Protein AF-A0A0E0PSH1-F1 (afdb_monomer_lite)

Secondary structure (DSSP, 8-state):
-GGGTTHHHHHHHHHHHHHHH-HHHHHHHHHHHT--HHHHHHHHHHHHHHHHHHHHHHHHHHTTSPPPP--TTTTTS-TTS----S-----HHHHHHHHHHHHHHHHHHHHHHHHTT-TT-HHHHHHHHHHHHHHH-HHHHTTTHHHHHHHHHHHHHHHHHHHHHH--HHHHHHT-HHHHHHHHHHHHHHHHHHHHHHHHTT--HHHHHHHHHHHHHHHHHHHHHHHHHT-GGGHHHHHHHHHHHHHHHHHHHHHHIIIIIHHHTT-

Radius of gyration: 19.49 Å; chains: 1; bounding box: 48×47×52 Å

pLDDT: mean 84.88, std 14.99, range [28.14, 96.81]

Organism: Oryza rufipogon (NCBI:txid4529)

Foldseek 3Di:
DVVQPPCVLQQLLLLQLLLLFRNLLSVLSCQLSVHDPVSSLLLLLLLVVLLVVLLVVLCVVLVPPAADPPDPPCPPPPVVPDDDPPDPDLPVVLLVVLVVVLVVLLVVLVVVCVVVVRRSSSSVSSLVSVVVCCVVPVPVVVVSVVSNVVVVVVVVVVVSVVSNVPRDNCCSCPVVVVSSVSSNVVLVVLLVCLVVVCVVVVHDSLLSSLLSSLSNHNLVRSLVSCVVRNVVVCNVVSNVSNSVSNSCSNVCSNCCSVPPSCVVSVD

Structure (mmCIF, N/CA/C/O backbone):
data_AF-A0A0E0PSH1-F1
#
_entry.id   AF-A0A0E0PSH1-F1
#
loop_
_atom_site.group_PDB
_atom_site.id
_atom_site.type_symbol
_atom_site.label_atom_id
_atom_site.label_alt_id
_atom_site.label_comp_id
_atom_site.label_asym_id
_atom_site.label_entity_id
_atom_site.label_seq_id
_atom_site.pdbx_PDB_ins_code
_atom_site.Cartn_x
_atom_site.Cartn_y
_atom_site.Cartn_z
_atom_site.occupancy
_atom_site.B_iso_or_equiv
_atom_site.auth_seq_id
_atom_site.auth_comp_id
_atom_site.auth_asym_id
_atom_site.auth_atom_id
_atom_site.pdbx_PDB_model_num
ATOM 1 N N . MET A 1 1 ? -9.740 -10.095 17.798 1.00 78.50 1 MET A N 1
ATOM 2 C CA . MET A 1 1 ? -9.986 -8.638 17.768 1.00 78.50 1 MET A CA 1
ATOM 3 C C . MET A 1 1 ? -11.179 -8.163 18.605 1.00 78.50 1 MET A C 1
ATOM 5 O O . MET A 1 1 ? -11.266 -6.963 18.810 1.00 78.50 1 MET A O 1
ATOM 9 N N . LYS A 1 2 ? -12.056 -9.029 19.162 1.00 75.00 2 LYS A N 1
ATOM 10 C CA . LYS A 1 2 ? -13.185 -8.586 20.023 1.00 75.00 2 LYS A CA 1
ATOM 11 C C . LYS A 1 2 ? -12.763 -7.697 21.209 1.00 75.00 2 LYS A C 1
ATOM 13 O O . LYS A 1 2 ? -13.515 -6.815 21.599 1.00 75.00 2 LYS A O 1
ATOM 18 N N . SER A 1 3 ? -11.549 -7.889 21.730 1.00 76.12 3 SER A N 1
ATOM 19 C CA . SER A 1 3 ? -10.966 -7.075 22.806 1.00 76.12 3 SER A CA 1
ATOM 20 C C . SER A 1 3 ? -10.764 -5.596 22.451 1.00 76.12 3 SER A C 1
ATOM 22 O O . SER A 1 3 ? -10.591 -4.788 23.352 1.00 76.12 3 SER A O 1
ATOM 24 N N . LEU A 1 4 ? -10.793 -5.232 21.164 1.00 75.44 4 LEU A N 1
ATOM 25 C CA . LEU A 1 4 ? -10.645 -3.851 20.684 1.00 75.44 4 LEU A CA 1
ATOM 26 C C . LEU A 1 4 ? -11.985 -3.098 20.621 1.00 75.44 4 LEU A C 1
ATOM 28 O O . LEU A 1 4 ? -12.025 -1.948 20.191 1.00 75.44 4 LEU A O 1
ATOM 32 N N . GLY A 1 5 ? -13.098 -3.743 20.993 1.00 83.94 5 GLY A N 1
ATOM 33 C CA . GLY A 1 5 ? -14.426 -3.133 20.981 1.00 83.94 5 GLY A CA 1
ATOM 34 C C . GLY A 1 5 ? -14.790 -2.544 19.615 1.00 83.94 5 GLY A C 1
ATOM 35 O O . GLY A 1 5 ? -14.695 -3.221 18.588 1.00 83.94 5 GLY A O 1
ATOM 36 N N . GLN A 1 6 ? -15.178 -1.267 19.607 1.00 85.12 6 GLN A N 1
ATOM 37 C CA . GLN A 1 6 ? -15.609 -0.532 18.412 1.00 85.12 6 GLN A CA 1
ATOM 38 C C . GLN A 1 6 ? -14.500 -0.305 17.374 1.00 85.12 6 GLN A C 1
ATOM 40 O O . GLN A 1 6 ? -14.804 -0.078 16.206 1.00 85.12 6 GLN A O 1
ATOM 45 N N . ASP A 1 7 ? -13.227 -0.412 17.756 1.00 86.81 7 ASP A N 1
ATOM 46 C CA . ASP A 1 7 ? -12.115 -0.251 16.814 1.00 86.81 7 ASP A CA 1
ATOM 47 C C . ASP A 1 7 ? -11.769 -1.548 16.073 1.00 86.81 7 ASP A C 1
ATOM 49 O O . ASP A 1 7 ? -11.022 -1.524 15.098 1.00 86.81 7 ASP A O 1
ATOM 53 N N . SER A 1 8 ? -12.352 -2.683 16.474 1.00 89.25 8 SER A N 1
ATOM 54 C CA . SER A 1 8 ? -12.054 -3.998 15.894 1.00 89.25 8 SER A CA 1
ATOM 55 C C . SER A 1 8 ? -12.371 -4.114 14.399 1.00 89.25 8 SER A C 1
ATOM 57 O O . SER A 1 8 ? -11.576 -4.668 13.643 1.00 89.25 8 SER A O 1
ATOM 59 N N . TRP A 1 9 ? -13.512 -3.594 13.950 1.00 92.75 9 TRP A N 1
ATOM 60 C CA . TRP A 1 9 ? -13.897 -3.642 12.537 1.00 92.75 9 TRP A CA 1
ATOM 61 C C . TRP A 1 9 ? -13.200 -2.551 11.719 1.00 92.75 9 TRP A C 1
ATOM 63 O O . TRP A 1 9 ? -12.890 -2.755 10.546 1.00 92.75 9 TRP A O 1
ATOM 73 N N . LYS A 1 10 ? -12.900 -1.411 12.350 1.00 93.88 10 LYS A N 1
ATOM 74 C CA . LYS A 1 10 ? -12.205 -0.286 11.722 1.00 93.88 10 LYS A CA 1
ATOM 75 C C . LYS A 1 10 ? -10.743 -0.617 11.436 1.00 93.88 10 LYS A C 1
ATOM 77 O O . LYS A 1 10 ? -10.266 -0.371 10.334 1.00 93.88 10 LYS A O 1
ATOM 82 N N . ILE A 1 11 ? -10.049 -1.232 12.398 1.00 92.06 11 ILE A N 1
ATOM 83 C CA . ILE A 1 11 ? -8.657 -1.662 12.227 1.00 92.06 11 ILE A CA 1
ATOM 84 C C . ILE A 1 11 ? -8.547 -2.774 11.181 1.00 92.06 11 ILE A C 1
ATOM 86 O O . ILE A 1 11 ? -7.606 -2.792 10.397 1.00 92.06 11 ILE A O 1
ATOM 90 N N . ALA A 1 12 ? -9.542 -3.664 11.117 1.00 93.69 12 ALA A N 1
ATOM 91 C CA . ALA A 1 12 ? -9.617 -4.693 10.088 1.00 93.69 12 ALA A CA 1
ATOM 92 C C . ALA A 1 12 ? -9.794 -4.080 8.688 1.00 93.69 12 ALA A C 1
ATOM 94 O O . ALA A 1 12 ? -9.113 -4.491 7.752 1.00 93.69 12 ALA A O 1
ATOM 95 N N . ALA A 1 13 ? -10.647 -3.059 8.552 1.00 95.69 13 ALA A N 1
ATOM 96 C CA . ALA A 1 13 ? -10.788 -2.294 7.313 1.00 95.69 13 ALA A CA 1
ATOM 97 C C . ALA A 1 13 ? -9.4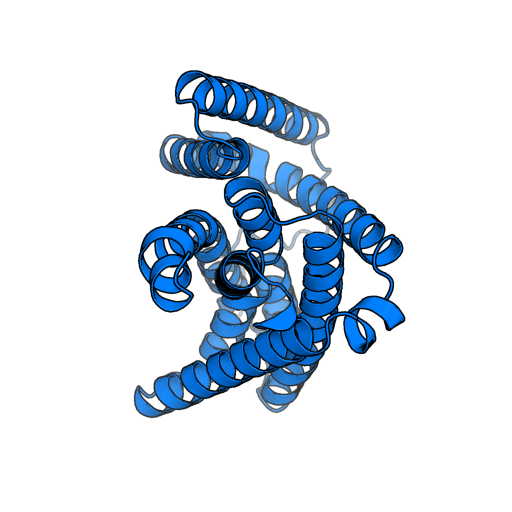92 -1.555 6.934 1.00 95.69 13 ALA A C 1
ATOM 99 O O . ALA A 1 13 ? -9.108 -1.534 5.766 1.00 95.69 13 ALA A O 1
ATOM 100 N N . ALA A 1 14 ? -8.790 -0.984 7.915 1.00 94.94 14 ALA A N 1
ATOM 101 C CA . ALA A 1 14 ? -7.522 -0.298 7.691 1.00 94.94 14 ALA A CA 1
ATOM 102 C C . ALA A 1 14 ? -6.416 -1.260 7.228 1.00 94.94 14 ALA A C 1
ATOM 104 O O . ALA A 1 14 ? -5.738 -0.983 6.241 1.00 94.94 14 ALA A O 1
ATOM 105 N N . LEU A 1 15 ? -6.270 -2.420 7.880 1.00 93.81 15 LEU A N 1
ATOM 106 C CA . LEU A 1 15 ? -5.334 -3.478 7.472 1.00 93.81 15 LEU A CA 1
ATOM 107 C C . LEU A 1 15 ? -5.684 -4.061 6.099 1.00 93.81 15 LEU A C 1
ATOM 109 O O . LEU A 1 15 ? -4.797 -4.360 5.302 1.00 93.81 15 LEU A O 1
ATOM 113 N N . MET A 1 16 ? -6.975 -4.184 5.783 1.00 94.88 16 MET A N 1
ATOM 114 C CA . MET A 1 16 ? -7.435 -4.517 4.435 1.00 94.88 16 MET A CA 1
ATOM 115 C C . MET A 1 16 ? -6.929 -3.505 3.407 1.00 94.88 16 MET A C 1
ATOM 117 O O . MET A 1 16 ? -6.354 -3.912 2.403 1.00 94.88 16 MET A O 1
ATOM 121 N N . GLY A 1 17 ? -7.086 -2.206 3.660 1.00 94.56 17 GLY A N 1
ATOM 122 C CA . GLY A 1 17 ? -6.543 -1.183 2.769 1.00 94.56 17 GLY A CA 1
ATOM 123 C C . GLY A 1 17 ? -5.019 -1.210 2.671 1.00 94.56 17 GLY A C 1
ATOM 124 O O . GLY A 1 17 ? -4.492 -1.008 1.577 1.00 94.56 17 GLY A O 1
ATOM 125 N N . SER A 1 18 ? -4.316 -1.520 3.767 1.00 92.62 18 SER A N 1
ATOM 126 C CA . SER A 1 18 ? -2.857 -1.677 3.734 1.00 92.62 18 SER A CA 1
ATOM 127 C C . SER A 1 18 ? -2.430 -2.768 2.761 1.00 92.62 18 SER A C 1
ATOM 129 O O . SER A 1 18 ? -1.567 -2.551 1.921 1.00 92.62 18 SER A O 1
ATOM 131 N N . TYR A 1 19 ? -3.097 -3.923 2.782 1.00 93.69 19 TYR A N 1
ATOM 132 C CA . TYR A 1 19 ? -2.768 -5.032 1.878 1.00 93.69 19 TYR A CA 1
ATOM 133 C C . TYR A 1 19 ? -3.494 -4.965 0.530 1.00 93.69 19 TYR A C 1
ATOM 135 O O . TYR A 1 19 ? -3.578 -5.983 -0.153 1.00 93.69 19 TYR A O 1
ATOM 143 N N . ILE A 1 20 ? -4.028 -3.799 0.152 1.00 93.62 20 ILE A N 1
ATOM 144 C CA . ILE A 1 20 ? -4.476 -3.491 -1.218 1.00 93.62 20 ILE A CA 1
ATOM 145 C C . ILE A 1 20 ? -3.627 -2.363 -1.831 1.00 93.62 20 ILE A C 1
ATOM 147 O O . ILE A 1 20 ? -3.377 -2.350 -3.033 1.00 93.62 20 ILE A O 1
ATOM 151 N N . GLY A 1 21 ? -3.201 -1.387 -1.023 1.00 85.56 21 GLY A N 1
ATOM 152 C CA . GLY A 1 21 ? -2.531 -0.178 -1.507 1.00 85.56 21 GLY A CA 1
ATOM 153 C C . GLY A 1 21 ? -1.456 0.372 -0.571 1.00 85.56 21 GLY A C 1
ATOM 154 O O . GLY A 1 21 ? -1.152 1.559 -0.621 1.00 85.56 21 GLY A O 1
ATOM 155 N N . GLY A 1 22 ? -0.895 -0.442 0.314 1.00 86.19 22 GLY A N 1
ATOM 156 C CA . GLY A 1 22 ? 0.163 -0.062 1.249 1.00 86.19 22 GLY A CA 1
ATOM 157 C C . GLY A 1 22 ? -0.279 0.810 2.432 1.00 86.19 22 GLY A C 1
ATOM 158 O O . GLY A 1 22 ? -1.401 1.320 2.510 1.00 86.19 22 GLY A O 1
ATOM 159 N N . ALA A 1 23 ? 0.667 1.036 3.345 1.00 81.88 23 ALA A N 1
ATOM 160 C CA . ALA A 1 23 ? 0.449 1.660 4.654 1.00 81.88 23 ALA A CA 1
ATOM 161 C C . ALA A 1 23 ? -0.173 3.072 4.628 1.00 81.88 23 ALA A C 1
ATOM 163 O O . ALA A 1 23 ? -0.818 3.486 5.590 1.00 81.88 23 ALA A O 1
ATOM 164 N N . VAL A 1 24 ? -0.043 3.823 3.530 1.00 83.25 24 VAL A N 1
ATOM 165 C CA . VAL A 1 24 ? -0.716 5.130 3.390 1.00 83.25 24 VAL A CA 1
ATOM 166 C C . VAL A 1 24 ? -2.241 4.993 3.407 1.00 83.25 24 VAL A C 1
ATOM 168 O O . VAL A 1 24 ? -2.931 5.828 3.992 1.00 83.25 24 VAL A O 1
ATOM 171 N N . ASN A 1 25 ? -2.774 3.906 2.842 1.00 91.81 25 ASN A N 1
ATOM 172 C CA . ASN A 1 25 ? -4.208 3.626 2.846 1.00 91.81 25 ASN A CA 1
ATOM 173 C C . ASN A 1 25 ? -4.699 3.207 4.228 1.00 91.81 25 ASN A C 1
ATOM 175 O O . ASN A 1 25 ? -5.794 3.595 4.626 1.00 91.81 25 ASN A O 1
ATOM 179 N N . TYR A 1 26 ? -3.881 2.476 4.987 1.00 91.19 26 TYR A N 1
ATOM 180 C CA . TYR A 1 26 ? -4.190 2.141 6.374 1.00 91.19 26 TYR A CA 1
ATOM 181 C C . TYR A 1 26 ? -4.463 3.399 7.209 1.00 91.19 26 TYR A C 1
ATOM 183 O O . TYR A 1 26 ? -5.455 3.459 7.939 1.00 91.19 26 TYR A O 1
ATOM 191 N N . VAL A 1 27 ? -3.612 4.423 7.076 1.00 88.50 27 VAL A N 1
ATOM 192 C CA . VAL A 1 27 ? -3.756 5.687 7.814 1.00 88.50 27 VAL A CA 1
ATOM 193 C C . VAL A 1 27 ? -5.015 6.423 7.369 1.00 88.50 27 VAL A C 1
ATOM 195 O O . VAL A 1 27 ? -5.814 6.815 8.215 1.00 88.50 27 VAL A O 1
ATOM 198 N N . ALA A 1 28 ? -5.236 6.529 6.056 1.00 90.88 28 ALA A N 1
ATOM 199 C CA . ALA A 1 28 ? -6.414 7.187 5.496 1.00 90.88 28 ALA A CA 1
ATOM 200 C C . ALA A 1 28 ? -7.730 6.555 5.964 1.00 90.88 28 ALA A C 1
ATOM 202 O O . ALA A 1 28 ? -8.649 7.260 6.376 1.00 90.88 28 ALA A O 1
ATOM 203 N N . ILE A 1 29 ? -7.813 5.224 5.954 1.00 94.75 29 ILE A N 1
ATOM 204 C CA . ILE A 1 29 ? -8.999 4.497 6.417 1.00 94.75 29 ILE A CA 1
ATOM 205 C C . ILE A 1 29 ? -9.164 4.643 7.929 1.00 94.75 29 ILE A C 1
ATOM 207 O O . ILE A 1 29 ? -10.278 4.841 8.408 1.00 94.75 29 ILE A O 1
ATOM 211 N N . SER A 1 30 ? -8.073 4.562 8.691 1.00 91.75 30 SER A N 1
ATOM 212 C CA . SER A 1 30 ? -8.126 4.692 10.148 1.00 91.75 30 SER A CA 1
ATOM 213 C C . SER A 1 30 ? -8.614 6.071 10.587 1.00 91.75 30 SER A C 1
ATOM 215 O O . SER A 1 30 ? -9.419 6.165 11.514 1.00 91.75 30 SER A O 1
ATOM 217 N N . GLU A 1 31 ? -8.169 7.129 9.907 1.00 90.50 31 GLU A N 1
ATOM 218 C CA . GLU A 1 31 ? -8.643 8.495 10.132 1.00 90.50 31 GLU A CA 1
ATOM 219 C C . GLU A 1 31 ? -10.121 8.639 9.741 1.00 90.50 31 GLU A C 1
ATOM 221 O O . GLU A 1 31 ? -10.923 9.112 10.547 1.00 90.50 31 GLU A O 1
ATOM 226 N N . ALA A 1 32 ? -10.503 8.153 8.555 1.00 92.25 32 ALA A N 1
ATOM 227 C CA . ALA A 1 32 ? -11.881 8.193 8.059 1.00 92.25 32 ALA A CA 1
ATOM 228 C C . ALA A 1 32 ? -12.878 7.458 8.967 1.00 92.25 32 ALA A C 1
ATOM 230 O O . ALA A 1 32 ? -14.001 7.914 9.169 1.00 92.25 32 ALA A O 1
ATOM 231 N N . LEU A 1 33 ? -12.480 6.319 9.536 1.00 92.94 33 LEU A N 1
ATOM 232 C CA . LEU A 1 33 ? -13.335 5.523 10.418 1.00 92.94 33 LEU A CA 1
ATOM 233 C C . LEU A 1 33 ? -13.230 5.934 11.897 1.00 92.94 33 LEU A C 1
ATOM 235 O O . LEU A 1 33 ? -13.971 5.410 12.733 1.00 92.94 33 LEU A O 1
ATOM 239 N N . GLY A 1 34 ? -12.324 6.854 12.241 1.00 90.62 34 GLY A N 1
ATOM 240 C CA . GLY A 1 34 ? -12.107 7.314 13.611 1.00 90.62 34 GLY A CA 1
ATOM 241 C C . GLY A 1 34 ? -11.595 6.206 14.532 1.00 90.62 34 GLY A C 1
ATOM 242 O O . GLY A 1 34 ? -12.208 5.929 15.566 1.00 90.62 34 GLY A O 1
ATOM 243 N N . VAL A 1 35 ? -10.519 5.523 14.132 1.00 89.62 35 VAL A N 1
ATOM 244 C CA . VAL A 1 35 ? -9.773 4.584 14.989 1.00 89.62 35 VAL A CA 1
ATOM 245 C C . VAL A 1 35 ? -9.063 5.366 16.094 1.00 89.62 35 VAL A C 1
ATOM 247 O O . VAL A 1 35 ? -8.495 6.428 15.838 1.00 89.62 35 VAL A O 1
ATOM 250 N N . SER A 1 36 ? -9.061 4.851 17.325 1.00 87.25 36 SER A N 1
ATOM 251 C CA . SER A 1 36 ? -8.336 5.506 18.417 1.00 87.25 36 SER A CA 1
ATOM 252 C C . SER A 1 36 ? -6.816 5.572 18.156 1.00 87.25 36 SER A C 1
ATOM 254 O O . SER A 1 36 ? -6.242 4.628 17.607 1.00 87.25 36 SER A O 1
ATOM 256 N N . PRO A 1 37 ? -6.115 6.645 18.579 1.00 82.69 37 PRO A N 1
ATOM 257 C CA . PRO A 1 37 ? -4.684 6.815 18.300 1.00 82.69 37 PRO A CA 1
ATOM 258 C C . PRO A 1 37 ? -3.794 5.668 18.800 1.00 82.69 37 PRO A C 1
ATOM 260 O O . PRO A 1 37 ? -2.814 5.315 18.147 1.00 82.69 37 PRO A O 1
ATOM 263 N N . SER A 1 38 ? -4.140 5.059 19.938 1.00 78.50 38 SER A N 1
ATOM 264 C CA . SER A 1 38 ? -3.395 3.926 20.498 1.00 78.50 38 SER A CA 1
ATOM 265 C C . SER A 1 38 ? -3.521 2.667 19.636 1.00 78.50 38 SER A C 1
ATOM 267 O O . SER A 1 38 ? -2.523 1.987 19.397 1.00 78.50 38 SER A O 1
ATOM 269 N N . VAL A 1 39 ? -4.723 2.372 19.128 1.00 82.31 39 VAL A N 1
ATOM 270 C CA . VAL A 1 39 ? -4.967 1.232 18.230 1.00 82.31 39 VAL A CA 1
ATOM 271 C C . VAL A 1 39 ? -4.371 1.497 16.850 1.00 82.31 39 VAL A C 1
ATOM 273 O O . VAL A 1 39 ? -3.759 0.596 16.279 1.00 82.31 39 VAL A O 1
ATOM 276 N N . LEU A 1 40 ? -4.471 2.734 16.349 1.00 84.31 40 LEU A N 1
ATOM 277 C CA . LEU A 1 40 ? -3.817 3.171 15.116 1.00 84.31 40 LEU A CA 1
ATOM 278 C C . LEU A 1 40 ? -2.311 2.893 15.180 1.00 84.31 40 LEU A C 1
ATOM 280 O O . LEU A 1 40 ? -1.797 2.190 14.313 1.00 84.31 40 LEU A O 1
ATOM 284 N N . ALA A 1 41 ? -1.623 3.397 16.210 1.00 79.56 41 ALA A N 1
ATOM 285 C CA . ALA A 1 41 ? -0.180 3.232 16.376 1.00 79.56 41 ALA A CA 1
ATOM 286 C C . ALA A 1 41 ? 0.226 1.754 16.499 1.00 79.56 41 ALA A C 1
ATOM 288 O O . ALA A 1 41 ? 1.169 1.315 15.839 1.00 79.56 41 ALA A O 1
ATOM 289 N N . ALA A 1 42 ? -0.516 0.969 17.289 1.00 80.31 42 ALA A N 1
ATOM 290 C CA . ALA A 1 42 ? -0.270 -0.464 17.432 1.00 80.31 42 ALA A CA 1
ATOM 291 C C . ALA A 1 42 ? -0.444 -1.218 16.105 1.00 80.31 42 ALA A C 1
ATOM 293 O O . ALA A 1 42 ? 0.363 -2.090 15.780 1.00 80.31 42 ALA A O 1
ATOM 294 N N . GLY A 1 43 ? -1.470 -0.875 15.324 1.00 85.56 43 GLY A N 1
ATOM 295 C CA . GLY A 1 43 ? -1.706 -1.504 14.034 1.00 85.56 43 GLY A CA 1
ATOM 296 C C . GLY A 1 43 ? -0.677 -1.107 12.975 1.00 85.56 43 GLY A C 1
ATOM 297 O O . GLY A 1 43 ? -0.255 -1.997 12.249 1.00 85.56 43 GLY A O 1
ATOM 298 N N . VAL A 1 44 ? -0.166 0.137 12.938 1.00 82.06 44 VAL A N 1
ATOM 299 C CA . VAL A 1 44 ? 0.942 0.463 12.012 1.00 82.06 44 VAL A CA 1
ATOM 300 C C . VAL A 1 44 ? 2.225 -0.274 12.395 1.00 82.06 44 VAL A C 1
ATOM 302 O O . VAL A 1 44 ? 2.938 -0.777 11.529 1.00 82.06 44 VAL A O 1
ATOM 305 N N . ALA A 1 45 ? 2.525 -0.373 13.693 1.00 80.75 45 ALA A N 1
ATOM 306 C CA . ALA A 1 45 ? 3.678 -1.138 14.154 1.00 80.75 45 ALA A CA 1
ATOM 307 C C . ALA A 1 45 ? 3.566 -2.611 13.727 1.00 80.75 45 ALA A C 1
ATOM 309 O O . ALA A 1 45 ? 4.509 -3.157 13.154 1.00 80.75 45 ALA A O 1
ATOM 310 N N . ALA A 1 46 ? 2.400 -3.232 13.944 1.00 84.50 46 ALA A N 1
ATOM 311 C CA . ALA A 1 46 ? 2.129 -4.590 13.481 1.00 84.50 46 ALA A CA 1
ATOM 312 C C . ALA A 1 46 ? 2.272 -4.708 11.954 1.00 84.50 46 ALA A C 1
ATOM 314 O O . ALA A 1 46 ? 2.956 -5.610 11.477 1.00 84.50 46 ALA A O 1
ATOM 315 N N . ASP A 1 47 ? 1.693 -3.775 11.201 1.00 86.19 47 ASP A N 1
ATOM 316 C CA . ASP A 1 47 ? 1.708 -3.763 9.741 1.00 86.19 47 ASP A CA 1
ATOM 317 C C . ASP A 1 47 ? 3.125 -3.709 9.156 1.00 86.19 47 ASP A C 1
ATOM 319 O O . ASP A 1 47 ? 3.465 -4.483 8.262 1.00 86.19 47 ASP A O 1
ATOM 323 N N . ASN A 1 48 ? 3.994 -2.866 9.719 1.00 84.00 48 ASN A N 1
ATOM 324 C CA . ASN A 1 48 ? 5.386 -2.744 9.289 1.00 84.00 48 ASN A CA 1
ATOM 325 C C . ASN A 1 48 ? 6.191 -4.027 9.548 1.00 84.00 48 ASN A C 1
ATOM 327 O O . ASN A 1 48 ? 6.967 -4.453 8.691 1.00 84.00 48 ASN A O 1
ATOM 331 N N . ILE A 1 49 ? 6.001 -4.668 10.707 1.00 84.12 49 ILE A N 1
ATOM 332 C CA . ILE A 1 49 ? 6.680 -5.932 11.039 1.00 84.12 49 ILE A CA 1
ATOM 333 C C . ILE A 1 49 ? 6.215 -7.041 10.098 1.00 84.12 49 ILE A C 1
ATOM 335 O O . ILE A 1 49 ? 7.035 -7.775 9.544 1.00 84.12 49 ILE A O 1
ATOM 339 N N . ILE A 1 50 ? 4.900 -7.159 9.901 1.00 88.75 50 ILE A N 1
ATOM 340 C CA . ILE A 1 50 ? 4.309 -8.158 9.012 1.00 88.75 50 ILE A CA 1
ATOM 341 C C . ILE A 1 50 ? 4.761 -7.928 7.569 1.00 88.75 50 ILE A C 1
ATOM 343 O O . ILE A 1 50 ? 5.145 -8.886 6.902 1.00 88.75 50 ILE A O 1
ATOM 347 N N . SER A 1 51 ? 4.819 -6.677 7.114 1.00 89.06 51 SER A N 1
ATOM 348 C CA . SER A 1 51 ? 5.346 -6.319 5.796 1.00 89.06 51 SER A CA 1
ATOM 349 C C . SER A 1 51 ? 6.819 -6.705 5.647 1.00 89.06 51 SER A C 1
ATOM 351 O O . SER A 1 51 ? 7.197 -7.286 4.633 1.00 89.06 51 SER A O 1
ATOM 353 N N . ALA A 1 52 ? 7.654 -6.487 6.668 1.00 86.62 52 ALA A N 1
ATOM 354 C CA . ALA A 1 52 ? 9.055 -6.913 6.645 1.00 86.62 52 ALA A CA 1
ATOM 355 C C . ALA A 1 52 ? 9.200 -8.445 6.531 1.00 86.62 52 ALA A C 1
ATOM 357 O O . ALA A 1 52 ? 9.964 -8.937 5.696 1.00 86.62 52 ALA A O 1
ATOM 358 N N . LEU A 1 53 ? 8.431 -9.206 7.320 1.00 89.62 53 LEU A N 1
ATOM 359 C CA . LEU A 1 53 ? 8.364 -10.674 7.232 1.00 89.62 53 LEU A CA 1
ATOM 360 C C . LEU A 1 53 ? 7.870 -11.144 5.861 1.00 89.62 53 LEU A C 1
ATOM 362 O O . LEU A 1 53 ? 8.410 -12.090 5.276 1.00 89.62 53 LEU A O 1
ATOM 366 N N . TYR A 1 54 ? 6.872 -10.456 5.323 1.00 93.88 54 TYR A N 1
ATOM 367 C CA . TYR A 1 54 ? 6.324 -10.721 4.007 1.00 93.88 54 TYR A CA 1
ATOM 368 C C . TYR A 1 54 ? 7.354 -10.480 2.897 1.00 93.88 54 TYR A C 1
ATOM 370 O O . TYR A 1 54 ? 7.566 -11.371 2.075 1.00 93.88 54 TYR A O 1
ATOM 378 N N . PHE A 1 55 ? 8.065 -9.348 2.897 1.00 91.12 55 PHE A N 1
ATOM 379 C CA . PHE A 1 55 ? 9.100 -9.072 1.899 1.00 91.12 55 PHE A CA 1
ATOM 380 C C . PHE A 1 55 ? 10.232 -10.098 1.971 1.00 91.12 55 PHE A C 1
ATOM 382 O O . PHE A 1 55 ? 10.624 -10.630 0.935 1.00 91.12 55 PHE A O 1
ATOM 389 N N . MET A 1 56 ? 10.694 -10.471 3.171 1.00 91.69 56 MET A N 1
ATOM 390 C CA . MET A 1 56 ? 11.669 -11.560 3.332 1.00 91.69 56 MET A CA 1
ATOM 391 C C . MET A 1 56 ? 11.175 -12.872 2.706 1.00 91.69 56 MET A C 1
ATOM 393 O O . MET A 1 56 ? 11.926 -13.555 2.004 1.00 91.69 56 MET A O 1
ATOM 397 N N . THR A 1 57 ? 9.900 -13.204 2.904 1.00 95.12 57 THR A N 1
ATOM 398 C CA . THR A 1 57 ? 9.275 -14.404 2.333 1.00 95.12 57 THR A CA 1
ATOM 399 C C . THR A 1 57 ? 9.213 -14.332 0.807 1.00 95.12 57 THR A C 1
ATOM 401 O O . THR A 1 57 ? 9.652 -15.255 0.124 1.00 95.12 57 THR A O 1
ATOM 404 N N . VAL A 1 58 ? 8.725 -13.225 0.248 1.00 95.62 58 VAL A N 1
ATOM 405 C CA . VAL A 1 58 ? 8.582 -13.022 -1.201 1.00 95.62 58 VAL A CA 1
ATOM 406 C C . VAL A 1 58 ? 9.947 -13.018 -1.907 1.00 95.62 58 VAL A C 1
ATOM 408 O O . VAL A 1 58 ? 10.098 -13.658 -2.950 1.00 95.62 58 VAL A O 1
ATOM 411 N N . PHE A 1 59 ? 10.974 -12.402 -1.312 1.00 92.75 59 PHE A N 1
ATOM 412 C CA . PHE A 1 59 ? 12.354 -12.478 -1.809 1.00 92.75 59 PHE A CA 1
ATOM 413 C C . PHE A 1 59 ? 12.924 -13.898 -1.734 1.00 92.75 59 PHE A C 1
ATOM 415 O O . PHE A 1 59 ? 13.582 -14.347 -2.675 1.00 92.75 59 PHE A O 1
ATOM 422 N N . SER A 1 60 ? 12.628 -14.638 -0.664 1.00 95.94 60 SER A N 1
ATOM 423 C CA . SER A 1 60 ? 13.042 -16.040 -0.532 1.00 95.94 60 SER A CA 1
ATOM 424 C C . SER A 1 60 ? 12.396 -16.926 -1.601 1.00 95.94 60 SER A C 1
ATOM 426 O O . SER A 1 60 ? 13.069 -17.749 -2.222 1.00 95.94 60 SER A O 1
ATOM 428 N N . LEU A 1 61 ? 11.109 -16.717 -1.895 1.00 95.94 61 LEU A N 1
ATOM 429 C CA . LEU A 1 61 ? 10.399 -17.403 -2.979 1.00 95.94 61 LEU A CA 1
ATOM 430 C C . LEU A 1 61 ? 10.954 -17.039 -4.365 1.00 95.94 61 LEU A C 1
ATOM 432 O O . LEU A 1 61 ? 10.971 -17.879 -5.267 1.00 95.94 61 LEU A O 1
ATOM 436 N N . ALA A 1 62 ? 11.450 -15.811 -4.523 1.00 94.94 62 ALA A N 1
ATOM 437 C CA . ALA A 1 62 ? 12.105 -15.336 -5.735 1.00 94.94 62 ALA A CA 1
ATOM 438 C C . ALA A 1 62 ? 13.564 -15.796 -5.881 1.00 94.94 62 ALA A C 1
ATOM 440 O O . ALA A 1 62 ? 14.134 -15.650 -6.962 1.00 94.94 62 ALA A O 1
ATOM 441 N N . ALA A 1 63 ? 14.203 -16.326 -4.832 1.00 93.19 63 ALA A N 1
ATOM 442 C CA . ALA A 1 63 ? 15.651 -16.551 -4.798 1.00 93.19 63 ALA A CA 1
ATOM 443 C C . ALA A 1 63 ? 16.154 -17.417 -5.963 1.00 93.19 63 ALA A C 1
ATOM 445 O O . ALA A 1 63 ? 17.133 -17.061 -6.613 1.00 93.19 63 ALA A O 1
ATOM 446 N N . LYS A 1 64 ? 15.433 -18.499 -6.282 1.00 93.06 64 LYS A N 1
ATOM 447 C CA . LYS A 1 64 ? 15.802 -19.467 -7.332 1.00 93.06 64 LYS A CA 1
ATOM 448 C C . LYS A 1 64 ? 15.358 -19.073 -8.744 1.00 93.06 64 LYS A C 1
ATOM 450 O O . LYS A 1 64 ? 15.602 -19.818 -9.686 1.00 93.06 64 LYS A O 1
ATOM 455 N N . ILE A 1 65 ? 14.668 -17.946 -8.895 1.00 94.81 65 ILE A N 1
ATOM 456 C CA . ILE A 1 65 ? 14.199 -17.478 -10.197 1.00 94.81 65 ILE A CA 1
ATOM 457 C C . ILE A 1 65 ? 15.304 -16.603 -10.818 1.00 94.81 65 ILE A C 1
ATOM 459 O O . ILE A 1 65 ? 15.720 -15.628 -10.175 1.00 94.81 65 ILE A O 1
ATOM 463 N N . PRO A 1 66 ? 15.785 -16.933 -12.033 1.00 92.81 66 PRO A N 1
ATOM 464 C CA . PRO A 1 66 ? 16.888 -16.221 -12.667 1.00 92.81 66 PRO A CA 1
ATOM 465 C C . PRO A 1 66 ? 16.491 -14.806 -13.102 1.00 92.81 66 PRO A C 1
ATOM 467 O O . PRO A 1 66 ? 15.310 -14.505 -13.329 1.00 92.81 66 PRO A O 1
ATOM 470 N N . ALA A 1 67 ? 17.507 -13.951 -13.228 1.00 93.19 67 ALA A N 1
ATOM 471 C CA . ALA A 1 67 ? 17.384 -12.641 -13.856 1.00 93.19 67 ALA A CA 1
ATOM 472 C C . ALA A 1 67 ? 16.969 -12.781 -15.329 1.00 93.19 67 ALA A C 1
ATOM 474 O O . ALA A 1 67 ? 17.099 -13.849 -15.935 1.00 93.19 67 ALA A O 1
ATOM 475 N N . GLU A 1 68 ? 16.422 -11.713 -15.895 1.00 91.69 68 GLU A N 1
ATOM 476 C CA . GLU A 1 68 ? 16.149 -11.650 -17.327 1.00 91.69 68 GLU A CA 1
ATOM 477 C C . GLU A 1 68 ? 17.461 -11.528 -18.114 1.00 91.69 68 GLU A C 1
ATOM 479 O O . GLU A 1 68 ? 18.424 -10.919 -17.634 1.00 91.69 68 GLU A O 1
ATOM 484 N N . PRO A 1 69 ? 17.543 -12.140 -19.309 1.00 85.19 69 PRO A N 1
ATOM 485 C CA . PRO A 1 69 ? 18.677 -11.921 -20.186 1.00 85.19 69 PRO A CA 1
ATOM 486 C C . PRO A 1 69 ? 18.728 -10.439 -20.561 1.00 85.19 69 PRO A C 1
ATOM 488 O O . PRO A 1 69 ? 17.726 -9.867 -20.993 1.00 85.19 69 PRO A O 1
ATOM 491 N N . LYS A 1 70 ? 19.908 -9.828 -20.411 1.00 72.56 70 LYS A N 1
ATOM 492 C CA . LYS A 1 70 ? 20.160 -8.454 -20.853 1.00 72.56 70 LYS A CA 1
ATOM 493 C C . LYS A 1 70 ? 19.961 -8.400 -22.364 1.00 72.56 70 LYS A C 1
ATOM 495 O O . LYS A 1 70 ? 20.824 -8.835 -23.124 1.00 72.56 70 LYS A O 1
ATOM 500 N N . THR A 1 71 ? 18.794 -7.950 -22.803 1.00 57.03 71 THR A N 1
ATOM 501 C CA . THR A 1 71 ? 18.483 -7.850 -24.226 1.00 57.03 71 THR A CA 1
ATOM 502 C C . THR A 1 71 ? 18.982 -6.490 -24.697 1.00 57.03 71 THR A C 1
ATOM 504 O O . THR A 1 71 ? 18.658 -5.477 -24.088 1.00 57.03 71 THR A O 1
ATOM 507 N N . ALA A 1 72 ? 19.743 -6.439 -25.794 1.00 45.94 72 ALA A N 1
ATOM 508 C CA . ALA A 1 72 ? 20.315 -5.205 -26.358 1.00 45.94 72 ALA A CA 1
ATOM 509 C C . ALA A 1 72 ? 19.272 -4.148 -26.814 1.00 45.94 72 ALA A C 1
ATOM 511 O O . ALA A 1 72 ? 19.638 -3.110 -27.354 1.00 45.94 72 ALA A O 1
ATOM 512 N N . GLN A 1 73 ? 17.976 -4.402 -26.598 1.00 43.12 73 GLN A N 1
ATOM 513 C CA . GLN A 1 73 ? 16.844 -3.525 -26.912 1.00 43.12 73 GLN A CA 1
ATOM 514 C C . GLN A 1 73 ? 16.363 -2.655 -25.735 1.00 43.12 73 GLN A C 1
ATOM 516 O O . GLN A 1 73 ? 15.341 -1.981 -25.854 1.00 43.12 73 GLN A O 1
ATOM 521 N N . GLU A 1 74 ? 17.098 -2.585 -24.623 1.00 44.59 74 GLU A N 1
ATOM 522 C CA . GLU A 1 74 ? 16.813 -1.613 -23.548 1.00 44.59 74 GLU A CA 1
ATOM 523 C C . GLU A 1 74 ? 17.060 -0.141 -23.973 1.00 44.59 74 GLU A C 1
ATOM 525 O O . GLU A 1 74 ? 16.760 0.781 -23.218 1.00 44.59 74 GLU A O 1
ATOM 530 N N . GLY A 1 75 ? 17.521 0.104 -25.209 1.00 39.03 75 GLY A N 1
ATOM 531 C CA . GLY A 1 75 ? 17.843 1.434 -25.735 1.00 39.03 75 GLY A CA 1
ATOM 532 C C . GLY A 1 75 ? 16.694 2.297 -26.282 1.00 39.03 75 GLY A C 1
ATOM 533 O O . GLY A 1 75 ? 16.878 3.507 -26.343 1.00 39.03 75 GLY A O 1
ATOM 534 N N . GLU A 1 76 ? 15.524 1.763 -26.671 1.00 36.66 76 GLU A N 1
ATOM 535 C CA . GLU A 1 76 ? 14.551 2.592 -27.434 1.00 36.66 76 GLU A CA 1
ATOM 536 C C . GLU A 1 76 ? 13.070 2.502 -27.022 1.00 36.66 76 GLU A C 1
ATOM 538 O O . GLU A 1 76 ? 12.299 3.392 -27.372 1.00 36.66 76 GLU A O 1
ATOM 543 N N . ALA A 1 77 ? 12.650 1.534 -26.199 1.00 35.34 77 ALA A N 1
ATOM 544 C CA . ALA A 1 77 ? 11.273 1.494 -25.663 1.00 35.34 77 ALA A CA 1
ATOM 545 C C . ALA A 1 77 ? 11.176 1.861 -24.165 1.00 35.34 77 ALA A C 1
ATOM 547 O O . ALA A 1 77 ? 10.079 2.021 -23.630 1.00 35.34 77 ALA A O 1
ATOM 548 N N . GLY A 1 78 ? 12.326 2.031 -23.500 1.00 36.91 78 GLY A N 1
ATOM 549 C CA . GLY A 1 78 ? 12.462 2.348 -22.073 1.00 36.91 78 GLY A CA 1
ATOM 550 C C . GLY A 1 78 ? 13.181 3.668 -21.773 1.00 36.91 78 GLY A C 1
ATOM 551 O O . GLY A 1 78 ? 13.477 3.942 -20.608 1.00 36.91 78 GLY A O 1
ATOM 552 N N . SER A 1 79 ? 13.428 4.531 -22.771 1.00 33.47 79 SER A N 1
ATOM 553 C CA . SER A 1 79 ? 14.146 5.811 -22.595 1.00 33.47 79 SER A CA 1
ATOM 554 C C . SER A 1 79 ? 13.327 6.900 -21.867 1.00 33.47 79 SER A C 1
ATOM 556 O O . SER A 1 79 ? 13.387 8.085 -22.190 1.00 33.47 79 SER A O 1
ATOM 558 N N . ASN A 1 80 ? 12.556 6.514 -20.852 1.00 37.06 80 ASN A N 1
ATOM 559 C CA . ASN A 1 80 ? 12.087 7.412 -19.801 1.00 37.06 80 ASN A CA 1
ATOM 560 C C . ASN A 1 80 ? 12.387 6.897 -18.378 1.00 37.06 80 ASN A C 1
ATOM 562 O O . ASN A 1 80 ? 11.987 7.552 -17.421 1.00 37.06 80 ASN A O 1
ATOM 566 N N . GLY A 1 81 ? 13.136 5.795 -18.221 1.00 37.47 81 GLY A N 1
ATOM 5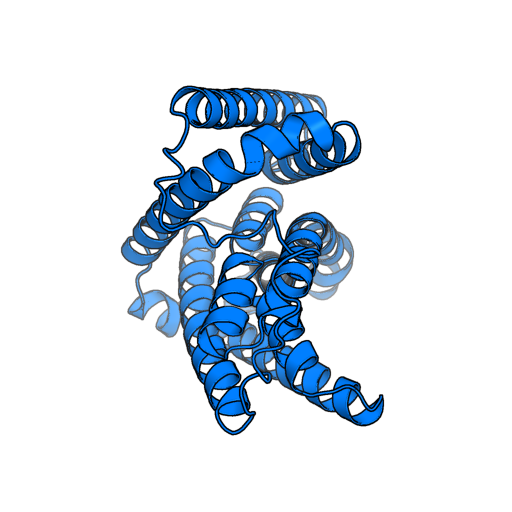67 C CA . GLY A 1 81 ? 13.351 5.128 -16.926 1.00 37.47 81 GLY A CA 1
ATOM 568 C C . GLY A 1 81 ? 14.775 5.090 -16.350 1.00 37.47 81 GLY A C 1
ATOM 569 O O . GLY A 1 81 ? 14.934 4.517 -15.283 1.00 37.47 81 GLY A O 1
ATOM 570 N N . GLY A 1 82 ? 15.780 5.712 -16.987 1.00 37.78 82 GLY A N 1
ATOM 571 C CA . GLY A 1 82 ? 17.189 5.696 -16.536 1.00 37.78 82 GLY A CA 1
ATOM 572 C C . GLY A 1 82 ? 17.927 4.473 -17.088 1.00 37.78 82 GLY A C 1
ATOM 573 O O . GLY A 1 82 ? 17.507 3.354 -16.858 1.00 37.78 82 GLY A O 1
ATOM 574 N N . GLU A 1 83 ? 18.935 4.635 -17.940 1.00 35.75 83 GLU A N 1
ATOM 575 C CA . GLU A 1 83 ? 20.280 5.055 -17.543 1.00 35.75 83 GLU A CA 1
ATOM 576 C C . GLU A 1 83 ? 20.837 6.189 -18.420 1.00 35.75 83 GLU A C 1
ATOM 578 O O . GLU A 1 83 ? 21.003 6.079 -19.632 1.00 35.75 83 GLU A O 1
ATOM 583 N N . SER A 1 84 ? 21.191 7.290 -17.765 1.00 30.86 84 SER A N 1
ATOM 584 C CA . SER A 1 84 ? 22.325 8.112 -18.167 1.00 30.86 84 SER A CA 1
ATOM 585 C C . SER A 1 84 ? 23.034 8.492 -16.875 1.00 30.86 84 SER A C 1
ATOM 587 O O . SER A 1 84 ? 22.488 9.243 -16.061 1.00 30.86 84 SER A O 1
ATOM 589 N N . GLU A 1 85 ? 24.239 7.956 -16.680 1.00 38.09 85 GLU A N 1
ATOM 590 C CA . GLU A 1 85 ? 25.259 8.443 -15.740 1.00 38.09 85 GLU A CA 1
ATOM 591 C C . GLU A 1 85 ? 25.766 9.837 -16.168 1.00 38.09 85 GLU A C 1
ATOM 593 O O . GLU A 1 85 ? 26.950 10.104 -16.344 1.00 38.09 85 GLU A O 1
ATOM 598 N N . GLY A 1 86 ? 24.823 10.756 -16.351 1.00 28.14 86 GLY A N 1
ATOM 599 C CA . GLY A 1 86 ? 25.004 12.152 -16.703 1.00 28.14 86 GLY A CA 1
ATOM 600 C C . GLY A 1 86 ? 23.958 12.951 -15.942 1.00 28.14 86 GLY A C 1
ATOM 601 O O . GLY A 1 86 ? 22.924 13.311 -16.491 1.00 28.14 86 GLY A O 1
ATOM 602 N N . GLY A 1 87 ? 24.208 13.140 -14.643 1.00 35.75 87 GLY A N 1
ATOM 603 C CA . GLY A 1 87 ? 23.476 13.989 -13.700 1.00 35.75 87 GLY A CA 1
ATOM 604 C C . GLY A 1 87 ? 22.109 14.499 -14.158 1.00 35.75 87 GLY A C 1
ATOM 605 O O . GLY A 1 87 ? 21.987 15.646 -14.593 1.00 35.75 87 GLY A O 1
ATOM 606 N N . ARG A 1 88 ? 21.050 13.709 -13.944 1.00 49.06 88 ARG A N 1
ATOM 607 C CA . ARG A 1 88 ? 19.682 14.239 -13.918 1.00 49.06 88 ARG A CA 1
ATOM 608 C C . ARG A 1 88 ? 19.563 15.086 -12.651 1.00 49.06 88 ARG A C 1
ATOM 610 O O . ARG A 1 88 ? 19.066 14.632 -11.626 1.00 49.06 88 ARG A O 1
ATOM 617 N N . ARG A 1 89 ? 20.120 16.304 -12.682 1.00 54.06 89 ARG A N 1
ATOM 618 C CA . ARG A 1 89 ? 19.947 17.286 -11.609 1.00 54.06 89 ARG A CA 1
ATOM 619 C C . ARG A 1 89 ? 18.451 17.373 -11.371 1.00 54.06 89 ARG A C 1
ATOM 621 O O . ARG A 1 89 ? 17.714 17.745 -12.285 1.00 54.06 89 ARG A O 1
ATOM 628 N N . MET A 1 90 ? 18.011 17.020 -10.163 1.00 60.47 90 MET A N 1
ATOM 629 C CA . MET A 1 90 ? 16.677 17.380 -9.712 1.00 60.47 90 MET A CA 1
ATOM 630 C C . MET A 1 90 ? 16.523 18.863 -10.002 1.00 60.47 90 MET A C 1
ATOM 632 O O . MET A 1 90 ? 17.246 19.698 -9.453 1.00 60.47 90 MET A O 1
ATOM 636 N N . SER A 1 91 ? 15.636 19.195 -10.932 1.00 80.81 91 SER A N 1
ATOM 637 C CA . SER A 1 91 ? 15.327 20.589 -11.157 1.00 80.81 91 SER A CA 1
ATOM 638 C C . SER A 1 91 ? 14.632 21.054 -9.888 1.00 80.81 91 SER A C 1
ATOM 640 O O . SER A 1 91 ? 13.499 20.651 -9.622 1.00 80.81 91 SER A O 1
ATOM 642 N N . VAL A 1 92 ? 15.339 21.860 -9.092 1.00 85.38 92 VAL A N 1
ATOM 643 C CA . VAL A 1 92 ? 14.826 22.438 -7.842 1.00 85.38 92 VAL A CA 1
ATOM 644 C C . VAL A 1 92 ? 13.489 23.129 -8.105 1.00 85.38 92 VAL A C 1
ATOM 646 O O . VAL A 1 92 ? 12.568 23.008 -7.307 1.00 85.38 92 VAL A O 1
ATOM 649 N N . LEU A 1 93 ? 13.348 23.748 -9.283 1.00 89.88 93 LEU A N 1
ATOM 650 C CA . LEU A 1 93 ? 12.099 24.335 -9.752 1.00 89.88 93 LEU A CA 1
ATOM 651 C C . LEU A 1 93 ? 10.971 23.302 -9.894 1.00 89.88 93 LEU A C 1
ATOM 653 O O . LEU A 1 93 ? 9.895 23.515 -9.351 1.00 89.88 93 LEU A O 1
ATOM 657 N N . HIS A 1 94 ? 11.199 22.182 -10.590 1.00 89.44 94 HIS A N 1
ATOM 658 C CA . HIS A 1 94 ? 10.175 21.138 -10.737 1.00 89.44 94 HIS A CA 1
ATOM 659 C C . HIS A 1 94 ? 9.854 20.460 -9.398 1.00 89.44 94 HIS A C 1
ATOM 661 O O . HIS A 1 94 ? 8.700 20.127 -9.152 1.00 89.44 94 HIS A O 1
ATOM 667 N N . GLY A 1 95 ? 10.844 20.297 -8.514 1.00 88.94 95 GLY A N 1
ATOM 668 C CA . GLY A 1 95 ? 10.624 19.804 -7.152 1.00 88.94 95 GLY A CA 1
ATOM 669 C C . GLY A 1 95 ? 9.764 20.761 -6.323 1.00 88.94 95 GLY A C 1
ATOM 670 O O . GLY A 1 95 ? 8.763 20.348 -5.746 1.00 88.94 95 GLY A O 1
ATOM 671 N N . GLY A 1 96 ? 10.094 22.055 -6.332 1.00 91.81 96 GLY A N 1
ATOM 672 C CA . GLY A 1 96 ? 9.305 23.095 -5.671 1.00 91.81 96 GLY A CA 1
ATOM 673 C C . GLY A 1 96 ? 7.889 23.205 -6.238 1.00 91.81 96 GLY A C 1
ATOM 674 O O . GLY A 1 96 ? 6.931 23.294 -5.476 1.00 91.81 96 GLY A O 1
ATOM 675 N N . ALA A 1 97 ? 7.736 23.118 -7.562 1.00 93.00 97 ALA A N 1
ATOM 676 C CA . ALA A 1 97 ? 6.435 23.106 -8.224 1.00 93.00 97 ALA A CA 1
ATOM 677 C C . ALA A 1 97 ? 5.607 21.863 -7.862 1.00 93.00 97 ALA A C 1
ATOM 679 O O . ALA A 1 97 ? 4.409 21.989 -7.622 1.00 93.00 97 ALA A O 1
ATOM 680 N N . ALA A 1 98 ? 6.231 20.683 -7.768 1.00 92.75 98 ALA A N 1
ATOM 681 C CA . ALA A 1 98 ? 5.562 19.463 -7.320 1.00 92.75 98 ALA A CA 1
ATOM 682 C C . ALA A 1 98 ? 5.053 19.606 -5.877 1.00 92.75 98 ALA A C 1
ATOM 684 O O . ALA A 1 98 ? 3.891 19.318 -5.609 1.00 92.75 98 ALA A O 1
ATOM 685 N N . VAL A 1 99 ? 5.881 20.125 -4.966 1.00 93.38 99 VAL A N 1
ATOM 686 C CA . VAL A 1 99 ? 5.491 20.375 -3.568 1.00 93.38 99 VAL A CA 1
ATOM 687 C C . VAL A 1 99 ? 4.375 21.417 -3.474 1.00 93.38 99 VAL A C 1
ATOM 689 O O . VAL A 1 99 ? 3.388 21.199 -2.772 1.00 93.38 99 VAL A O 1
ATOM 692 N N . ALA A 1 100 ? 4.491 22.532 -4.199 1.00 95.25 100 ALA A N 1
ATOM 693 C CA . ALA A 1 100 ? 3.467 23.572 -4.232 1.00 95.25 100 ALA A CA 1
ATOM 694 C C . ALA A 1 100 ? 2.129 23.026 -4.748 1.00 95.25 100 ALA A C 1
ATOM 696 O O . ALA A 1 100 ? 1.084 23.277 -4.148 1.00 95.25 100 ALA A O 1
ATOM 697 N N . LEU A 1 101 ? 2.161 22.229 -5.818 1.00 95.06 101 LEU A N 1
ATOM 698 C CA . LEU A 1 101 ? 0.977 21.562 -6.340 1.00 95.06 101 LEU A CA 1
ATOM 699 C C . LEU A 1 101 ? 0.377 20.596 -5.310 1.00 95.06 101 LEU A C 1
ATOM 701 O O . LEU A 1 101 ? -0.834 20.628 -5.106 1.00 95.06 101 LEU A O 1
ATOM 705 N N . SER A 1 102 ? 1.194 19.800 -4.615 1.00 94.44 102 SER A N 1
ATOM 706 C CA . SER A 1 102 ? 0.721 18.929 -3.532 1.00 94.44 102 SER A CA 1
ATOM 707 C C . SER A 1 102 ? 0.003 19.721 -2.437 1.00 94.44 102 SER A C 1
ATOM 709 O O . SER A 1 102 ? -1.082 19.325 -2.023 1.00 94.44 102 SER A O 1
ATOM 711 N N . PHE A 1 103 ? 0.527 20.878 -2.015 1.00 95.81 103 PHE A N 1
ATOM 712 C CA . PHE A 1 103 ? -0.162 21.748 -1.050 1.00 95.81 103 PHE A CA 1
ATOM 713 C C . PHE A 1 103 ? -1.503 22.272 -1.571 1.00 95.81 103 PHE A C 1
ATOM 715 O O . PHE A 1 103 ? -2.479 22.305 -0.819 1.00 95.81 103 PHE A O 1
ATOM 722 N N . VAL A 1 104 ? -1.572 22.666 -2.845 1.00 96.75 104 VAL A N 1
ATOM 723 C CA . VAL A 1 104 ? -2.823 23.110 -3.478 1.00 96.75 104 VAL A CA 1
ATOM 724 C C . VAL A 1 104 ? -3.846 21.977 -3.496 1.00 96.75 104 VAL A C 1
ATOM 726 O O . VAL A 1 104 ? -4.993 22.197 -3.108 1.00 96.75 104 VAL A O 1
ATOM 729 N N . ILE A 1 105 ? -3.434 20.767 -3.879 1.00 96.06 105 ILE A N 1
ATOM 730 C CA . ILE A 1 105 ? -4.304 19.587 -3.898 1.00 96.06 105 ILE A CA 1
ATOM 731 C C . ILE A 1 105 ? -4.778 19.245 -2.482 1.00 96.06 105 ILE A C 1
ATOM 733 O O . ILE A 1 105 ? -5.974 19.051 -2.285 1.00 96.06 105 ILE A O 1
ATOM 737 N N . CYS A 1 106 ? -3.887 19.239 -1.485 1.00 95.00 106 CYS A N 1
ATOM 738 C CA . CYS A 1 106 ? -4.254 19.003 -0.088 1.00 95.00 106 CYS A CA 1
ATOM 739 C C . CYS A 1 106 ? -5.264 20.039 0.415 1.00 95.00 106 CYS A C 1
ATOM 741 O O . CYS A 1 106 ? -6.288 19.672 0.982 1.00 95.00 106 CYS A O 1
ATOM 743 N N . LYS A 1 107 ? -5.028 21.333 0.159 1.00 95.50 107 LYS A N 1
ATOM 744 C CA . LYS A 1 107 ? -5.953 22.406 0.552 1.00 95.50 107 LYS A CA 1
ATOM 745 C C . LYS A 1 107 ? -7.317 22.251 -0.123 1.00 95.50 107 LYS A C 1
ATOM 747 O O . LYS A 1 107 ? -8.339 22.401 0.543 1.00 95.50 107 LYS A O 1
ATOM 752 N N . ALA A 1 108 ? -7.334 21.955 -1.421 1.00 95.88 108 ALA A N 1
ATOM 753 C CA . ALA A 1 108 ? -8.565 21.719 -2.166 1.00 95.88 108 ALA A CA 1
ATOM 754 C C . ALA A 1 108 ? -9.316 20.491 -1.628 1.00 95.88 108 ALA A C 1
ATOM 756 O O . ALA A 1 108 ? -10.515 20.574 -1.381 1.00 95.88 108 ALA A O 1
ATOM 757 N N . GLY A 1 109 ? -8.612 19.387 -1.370 1.00 94.50 109 GLY A N 1
ATOM 758 C CA . GLY A 1 109 ? -9.186 18.167 -0.805 1.00 94.50 109 GLY A CA 1
ATOM 759 C C . GLY A 1 109 ? -9.778 18.385 0.584 1.00 94.50 109 GLY A C 1
ATOM 760 O O . GLY A 1 109 ? -10.912 17.979 0.826 1.00 94.50 109 GLY A O 1
ATOM 761 N N . SER A 1 110 ? -9.075 19.102 1.465 1.00 93.19 110 SER A N 1
ATOM 762 C CA . SER A 1 110 ? -9.597 19.481 2.784 1.00 93.19 110 SER A CA 1
ATOM 763 C C . SER A 1 110 ? -10.836 20.370 2.687 1.00 93.19 110 SER A C 1
ATOM 765 O O . SER A 1 110 ? -11.787 20.170 3.438 1.00 93.19 110 SER A O 1
ATOM 767 N N . ALA A 1 111 ? -10.853 21.337 1.762 1.00 93.88 111 ALA A N 1
ATOM 768 C CA . ALA A 1 111 ? -12.006 22.213 1.552 1.00 93.88 111 ALA A CA 1
ATOM 769 C C . ALA A 1 111 ? -13.226 21.450 1.011 1.00 93.88 111 ALA A C 1
ATOM 771 O O . ALA A 1 111 ? -14.345 21.683 1.457 1.00 93.88 111 ALA A O 1
ATOM 772 N N . ILE A 1 112 ? -13.017 20.511 0.087 1.00 93.31 112 ILE A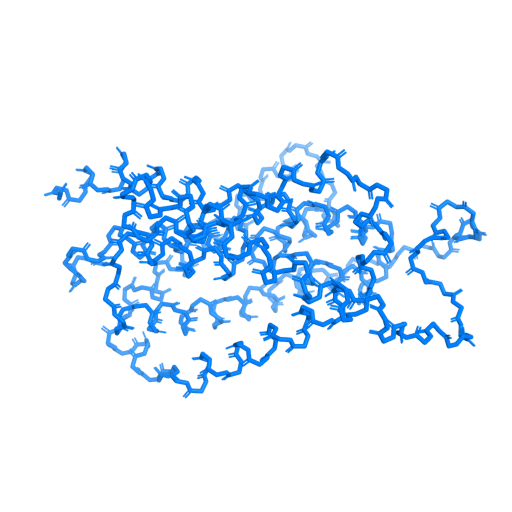 N 1
ATOM 773 C CA . ILE A 1 112 ? -14.084 19.638 -0.418 1.00 93.31 112 ILE A CA 1
ATOM 774 C C . ILE A 1 112 ? -14.602 18.741 0.709 1.00 93.31 112 ILE A C 1
ATOM 776 O O . ILE A 1 112 ? -15.808 18.670 0.929 1.00 93.31 112 ILE A O 1
ATOM 780 N N . SER A 1 113 ? -13.708 18.098 1.466 1.00 92.44 113 SER A N 1
ATOM 781 C CA . SER A 1 113 ? -14.102 17.218 2.570 1.00 92.44 113 SER A CA 1
ATOM 782 C C . SER A 1 113 ? -14.892 17.958 3.649 1.00 92.44 113 SER A C 1
ATOM 784 O O . SER A 1 113 ? -15.846 17.397 4.188 1.00 92.44 113 SER A O 1
ATOM 786 N N . SER A 1 114 ? -14.517 19.202 3.970 1.00 89.44 114 SER A N 1
ATOM 787 C CA . SER A 1 114 ? -15.222 20.000 4.976 1.00 89.44 114 SER A CA 1
ATOM 788 C C . SER A 1 114 ? -16.598 20.455 4.493 1.00 89.44 114 SER A C 1
ATOM 790 O O . SER A 1 114 ? -17.554 20.377 5.260 1.00 89.44 114 SER A O 1
ATOM 792 N N . GLN A 1 115 ? -16.732 20.848 3.222 1.00 91.94 115 GLN A N 1
ATOM 793 C CA . GLN A 1 115 ? -18.026 21.193 2.622 1.00 91.94 115 GLN A CA 1
ATOM 794 C C . GLN A 1 115 ? -18.980 19.997 2.559 1.00 91.94 115 GLN A C 1
ATOM 796 O O . GLN A 1 115 ? -20.181 20.161 2.751 1.00 91.94 115 GLN A O 1
ATOM 801 N N . LEU A 1 116 ? -18.450 18.796 2.318 1.00 87.81 116 LEU A N 1
ATOM 802 C CA . LEU A 1 116 ? -19.235 17.561 2.306 1.00 87.81 116 LEU A CA 1
ATOM 803 C C . LEU A 1 116 ? -19.571 17.043 3.716 1.00 87.81 116 LEU A C 1
ATOM 805 O O . LEU A 1 116 ? -20.379 16.126 3.842 1.00 87.81 116 LEU A O 1
ATOM 809 N N . GLY A 1 117 ? -18.961 17.594 4.772 1.00 81.25 117 GLY A N 1
ATOM 810 C CA . GLY A 1 117 ? -19.206 17.184 6.158 1.00 81.25 117 GLY A CA 1
ATOM 811 C C . GLY A 1 117 ? -18.755 15.756 6.488 1.00 81.25 117 GLY A C 1
ATOM 812 O O . GLY A 1 117 ? -19.239 15.168 7.454 1.00 81.25 117 GLY A O 1
ATOM 813 N N . ILE A 1 118 ? -17.848 15.173 5.696 1.00 77.88 118 ILE A N 1
ATOM 814 C CA . ILE A 1 118 ? -17.388 13.790 5.881 1.00 77.88 118 ILE A CA 1
ATOM 815 C C . ILE A 1 118 ? -16.246 13.780 6.902 1.00 77.88 118 ILE A C 1
ATOM 817 O O . ILE A 1 118 ? -15.139 14.244 6.618 1.00 77.88 118 ILE A O 1
ATOM 821 N N . GLN A 1 119 ? -16.503 13.234 8.092 1.00 77.88 119 GLN A N 1
ATOM 822 C CA . GLN A 1 119 ? -15.481 13.062 9.127 1.00 77.88 119 GLN A CA 1
ATOM 823 C C . GLN A 1 119 ? -14.339 12.170 8.608 1.00 77.88 119 GLN A C 1
ATOM 825 O O . GLN A 1 119 ? -14.581 11.069 8.123 1.00 77.88 119 GLN A O 1
ATOM 830 N N . GLY A 1 120 ? -13.101 12.675 8.671 1.00 80.88 120 GLY A N 1
ATOM 831 C CA . GLY A 1 120 ? -11.907 11.996 8.148 1.00 80.88 120 GLY A CA 1
ATOM 832 C C . GLY A 1 120 ? -11.910 11.770 6.624 1.00 80.88 120 GLY A C 1
ATOM 833 O O . GLY A 1 120 ? -11.141 10.961 6.112 1.00 80.88 120 GLY A O 1
ATOM 834 N N . GLY A 1 121 ? -12.754 12.493 5.876 1.00 86.19 121 GLY A N 1
ATOM 835 C CA . GLY A 1 121 ? -12.839 12.410 4.413 1.00 86.19 121 GLY A CA 1
ATOM 836 C C . GLY A 1 121 ? -11.678 13.073 3.662 1.00 86.19 121 GLY A C 1
ATOM 837 O O . GLY A 1 121 ? -11.554 12.884 2.453 1.00 86.19 121 GLY A O 1
ATOM 838 N N . THR A 1 122 ? -10.803 13.810 4.357 1.00 90.25 122 THR A N 1
ATOM 839 C CA . THR A 1 122 ? -9.723 14.600 3.751 1.00 90.25 122 THR A CA 1
ATOM 840 C C . THR A 1 122 ? -8.803 13.748 2.885 1.00 90.25 122 THR A C 1
ATOM 842 O O . THR A 1 122 ? -8.626 14.052 1.707 1.00 90.25 122 THR A O 1
ATOM 845 N N . LEU A 1 123 ? -8.238 12.669 3.435 1.00 90.38 123 LEU A N 1
ATOM 846 C CA . LEU A 1 123 ? -7.307 11.804 2.706 1.00 90.38 123 LEU A CA 1
ATOM 847 C C . LEU A 1 123 ? -7.969 11.110 1.498 1.00 90.38 123 LEU A C 1
ATOM 849 O O . LEU A 1 123 ? -7.411 11.211 0.405 1.00 90.38 123 LEU A O 1
ATOM 853 N N . PRO A 1 124 ? -9.170 10.503 1.613 1.00 89.69 124 PRO A N 1
ATOM 854 C CA . PRO A 1 124 ? -9.917 10.025 0.447 1.00 89.69 124 PRO A CA 1
ATOM 855 C C . PRO A 1 124 ? -10.156 11.105 -0.622 1.00 89.69 124 PRO A C 1
ATOM 857 O O . PRO A 1 124 ? -9.934 10.856 -1.807 1.00 89.69 124 PRO A O 1
ATOM 860 N N . CYS A 1 125 ? -10.573 12.316 -0.235 1.00 92.19 125 CYS A N 1
ATOM 861 C CA . CYS A 1 125 ? -10.806 13.418 -1.173 1.00 92.19 125 CYS A CA 1
ATOM 862 C C . CYS A 1 125 ? -9.518 13.852 -1.883 1.00 92.19 125 CYS A C 1
ATOM 864 O O . CYS A 1 125 ? -9.527 14.067 -3.095 1.00 92.19 125 CYS A O 1
ATOM 866 N N . VAL A 1 126 ? -8.406 13.949 -1.151 1.00 93.62 126 VAL A N 1
ATOM 867 C CA . VAL A 1 126 ? -7.085 14.240 -1.722 1.00 93.62 126 VAL A CA 1
ATOM 868 C C . VAL A 1 126 ? -6.685 13.154 -2.719 1.00 93.62 126 VAL A C 1
ATOM 870 O O . VAL A 1 126 ? -6.313 13.486 -3.842 1.00 93.62 126 VAL A O 1
ATOM 873 N N . THR A 1 127 ? -6.835 11.874 -2.373 1.00 91.94 127 THR A N 1
ATOM 874 C CA . THR A 1 127 ? -6.548 10.755 -3.285 1.00 91.94 127 THR A CA 1
ATOM 875 C C . THR A 1 127 ? -7.394 10.833 -4.557 1.00 91.94 127 THR A C 1
ATOM 877 O O . THR A 1 127 ? -6.848 10.747 -5.656 1.00 91.94 127 THR A O 1
ATOM 880 N N . ALA A 1 128 ? -8.705 11.075 -4.439 1.00 93.06 128 ALA A N 1
ATOM 881 C CA . ALA A 1 128 ? -9.587 11.236 -5.597 1.00 93.06 128 ALA A CA 1
ATOM 882 C C . ALA A 1 128 ? -9.145 12.392 -6.507 1.00 93.06 128 ALA A C 1
ATOM 884 O O . ALA A 1 128 ? -9.105 12.239 -7.729 1.00 93.06 128 ALA A O 1
ATOM 885 N N . LEU A 1 129 ? -8.777 13.537 -5.923 1.00 94.81 129 LEU A N 1
ATOM 886 C CA . LEU A 1 129 ? -8.280 14.689 -6.674 1.00 94.81 129 LEU A CA 1
ATOM 887 C C . LEU A 1 129 ? -6.965 14.389 -7.392 1.00 94.81 129 LEU A C 1
ATOM 889 O O . LEU A 1 129 ? -6.829 14.738 -8.563 1.00 94.81 129 LEU A O 1
ATOM 893 N N . VAL A 1 130 ? -6.008 13.742 -6.719 1.00 93.31 130 VAL A N 1
ATOM 894 C CA . VAL A 1 130 ? -4.731 13.348 -7.333 1.00 93.31 130 VAL A CA 1
ATOM 895 C C . VAL A 1 130 ? -4.987 12.459 -8.545 1.00 93.31 130 VAL A C 1
ATOM 897 O O . VAL A 1 130 ? -4.460 12.740 -9.619 1.00 93.31 130 VAL A O 1
ATOM 900 N N . VAL A 1 131 ? -5.834 11.435 -8.405 1.00 93.12 131 VAL A N 1
ATOM 901 C CA . VAL A 1 131 ? -6.178 10.514 -9.499 1.00 93.12 131 VAL A CA 1
ATOM 902 C C . VAL A 1 131 ? -6.868 11.254 -10.647 1.00 93.12 131 VAL A C 1
ATOM 904 O O . VAL A 1 131 ? -6.483 11.081 -11.805 1.00 93.12 131 VAL A O 1
ATOM 907 N N . ALA A 1 132 ? -7.841 12.118 -10.348 1.00 95.00 132 ALA A N 1
ATOM 908 C CA . ALA A 1 132 ? -8.550 12.900 -11.358 1.00 95.00 132 ALA A CA 1
ATOM 909 C C . ALA A 1 132 ? -7.600 13.822 -12.139 1.00 95.00 132 ALA A C 1
ATOM 911 O O . ALA A 1 132 ? -7.628 13.843 -13.369 1.00 95.00 132 ALA A O 1
ATOM 912 N N . LEU A 1 133 ? -6.715 14.540 -11.444 1.00 94.62 133 LEU A N 1
ATOM 913 C CA . LEU A 1 133 ? -5.750 15.448 -12.064 1.00 94.62 133 LEU A CA 1
ATOM 914 C C . LEU A 1 133 ? -4.677 14.696 -12.859 1.00 94.62 133 LEU A C 1
ATOM 916 O O . LEU A 1 133 ? -4.369 15.099 -13.980 1.00 94.62 133 LEU A O 1
ATOM 920 N N . ALA A 1 134 ? -4.140 13.598 -12.318 1.00 92.25 134 ALA A N 1
ATOM 921 C CA . ALA A 1 134 ? -3.182 12.729 -13.006 1.00 92.25 134 ALA A CA 1
ATOM 922 C C . ALA A 1 134 ? -3.758 12.168 -14.311 1.00 92.25 134 ALA A C 1
ATOM 924 O O . ALA A 1 134 ? -3.055 12.107 -15.319 1.00 92.25 134 ALA A O 1
ATOM 925 N N . THR A 1 135 ? -5.049 11.830 -14.304 1.00 92.81 135 THR A N 1
ATOM 926 C CA . THR A 1 135 ? -5.764 11.306 -15.474 1.00 92.81 135 THR A CA 1
ATOM 927 C C . THR A 1 135 ? -6.093 12.401 -16.489 1.00 92.81 135 THR A C 1
ATOM 929 O O . THR A 1 135 ? -5.927 12.195 -17.689 1.00 92.81 135 THR A O 1
ATOM 932 N N . ALA A 1 136 ? -6.532 13.577 -16.033 1.00 96.19 136 ALA A N 1
ATOM 933 C CA . ALA A 1 136 ? -6.921 14.681 -16.911 1.00 96.19 136 ALA A CA 1
ATOM 934 C C . ALA A 1 136 ? -5.717 15.413 -17.531 1.00 96.19 136 ALA A C 1
ATOM 936 O O . ALA A 1 136 ? -5.792 15.882 -18.667 1.00 96.19 136 ALA A O 1
ATOM 937 N N . PHE A 1 137 ? -4.592 15.500 -16.811 1.00 95.06 137 PHE A N 1
ATOM 938 C CA . PHE A 1 137 ? -3.417 16.282 -17.211 1.00 95.06 137 PHE A CA 1
ATOM 939 C C . PHE A 1 137 ? -2.093 15.486 -17.167 1.00 95.06 137 PHE A C 1
ATOM 941 O O . PHE A 1 137 ? -1.093 15.982 -16.631 1.00 95.06 137 PHE A O 1
ATOM 948 N N . PRO A 1 138 ? -2.009 14.290 -17.786 1.00 92.50 138 PRO A N 1
ATOM 949 C CA . PRO A 1 138 ? -0.856 13.395 -17.649 1.00 92.50 138 PRO A CA 1
ATOM 950 C C . PRO A 1 138 ? 0.442 14.006 -18.193 1.00 92.50 138 PRO A C 1
ATOM 952 O O . PRO A 1 138 ? 1.512 13.813 -17.624 1.00 92.50 138 PRO A O 1
ATOM 955 N N . ARG A 1 139 ? 0.369 14.810 -19.264 1.00 91.00 139 ARG A N 1
ATOM 956 C CA . ARG A 1 139 ? 1.548 15.474 -19.855 1.00 91.00 139 ARG A CA 1
ATOM 957 C C . ARG A 1 139 ? 2.110 16.596 -18.985 1.00 91.00 139 ARG A C 1
ATOM 959 O O . ARG A 1 139 ? 3.310 16.850 -19.027 1.00 91.00 139 ARG A O 1
ATOM 966 N N . LEU A 1 140 ? 1.251 17.302 -18.249 1.00 90.19 140 LEU A N 1
ATOM 967 C CA . LEU A 1 140 ? 1.672 18.395 -17.374 1.00 90.19 140 LEU A CA 1
ATOM 968 C C . LEU A 1 140 ? 2.308 17.827 -16.106 1.00 90.19 140 LEU A C 1
ATOM 970 O O . LEU A 1 140 ? 3.424 18.199 -15.751 1.00 90.19 140 LEU A O 1
ATOM 974 N N . LEU A 1 141 ? 1.617 16.879 -15.472 1.00 90.50 141 LEU A N 1
ATOM 975 C CA . LEU A 1 141 ? 2.065 16.262 -14.227 1.00 90.50 141 LEU A CA 1
ATOM 976 C C . LEU A 1 141 ? 3.230 15.295 -14.441 1.00 90.50 141 LEU A C 1
ATOM 978 O O . LEU A 1 141 ? 4.117 15.223 -13.596 1.00 90.50 141 LEU A O 1
ATOM 982 N N . GLY A 1 142 ? 3.320 14.654 -15.608 1.00 87.50 142 GLY A N 1
ATOM 983 C CA . GLY A 1 142 ? 4.459 13.813 -15.981 1.00 87.50 142 GLY A CA 1
ATOM 984 C C . GLY A 1 142 ? 5.798 14.559 -16.006 1.00 87.50 142 GLY A C 1
ATOM 985 O O . GLY A 1 142 ? 6.832 13.954 -15.747 1.00 87.50 142 GLY A O 1
ATOM 986 N N . LYS A 1 143 ? 5.804 15.883 -16.232 1.00 89.25 143 LYS A N 1
ATOM 987 C CA . LYS A 1 143 ? 7.025 16.708 -16.127 1.00 89.25 143 LYS A CA 1
ATOM 988 C C . LYS A 1 143 ? 7.488 16.898 -14.681 1.00 89.25 143 LYS A C 1
ATOM 990 O O . LYS A 1 143 ? 8.672 17.107 -14.438 1.00 89.25 143 LYS A O 1
ATOM 995 N N . LEU A 1 144 ? 6.552 16.858 -13.733 1.00 89.81 144 LEU A N 1
ATOM 996 C CA . LEU A 1 144 ? 6.815 17.006 -12.301 1.00 89.81 144 LEU A CA 1
ATOM 997 C C . LEU A 1 144 ? 7.121 15.662 -11.634 1.00 89.81 144 LEU A C 1
ATOM 999 O O . LEU A 1 144 ? 7.825 15.645 -10.627 1.00 89.81 144 LEU A O 1
ATOM 1003 N N . ALA A 1 145 ? 6.621 14.558 -12.200 1.00 85.50 145 ALA A N 1
ATOM 1004 C CA . ALA A 1 145 ? 6.677 13.227 -11.603 1.00 85.50 145 ALA A CA 1
ATOM 1005 C C . ALA A 1 145 ? 8.085 12.798 -11.149 1.00 85.50 145 ALA A C 1
ATOM 1007 O O . ALA A 1 145 ? 8.194 12.423 -9.987 1.00 85.50 145 ALA A O 1
ATOM 1008 N N . PRO A 1 146 ? 9.175 12.944 -11.937 1.00 84.50 146 PRO A N 1
ATOM 1009 C CA . PRO A 1 146 ? 10.496 12.487 -11.496 1.00 84.50 146 PRO A CA 1
ATOM 1010 C C . PRO A 1 146 ? 11.012 13.219 -10.248 1.00 84.50 146 PRO A C 1
ATOM 1012 O O . PRO A 1 146 ? 11.504 1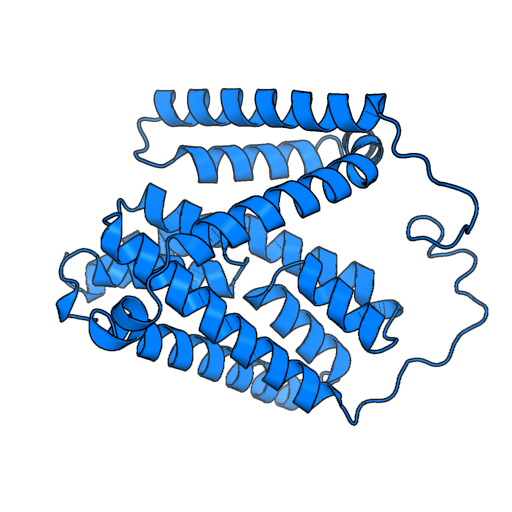2.598 -9.313 1.00 84.50 146 PRO A O 1
ATOM 1015 N N . SER A 1 147 ? 10.881 14.552 -10.201 1.00 86.56 147 SER A N 1
ATOM 1016 C CA . SER A 1 147 ? 11.288 15.330 -9.021 1.00 86.56 147 SER A CA 1
ATOM 1017 C C . SER A 1 147 ? 10.339 15.113 -7.840 1.00 86.56 147 SER A C 1
ATOM 1019 O O . SER A 1 147 ? 10.781 15.094 -6.692 1.00 86.56 147 SER A O 1
ATOM 1021 N N . GLY A 1 148 ? 9.040 14.970 -8.118 1.00 86.88 148 GLY A N 1
ATOM 1022 C CA . GLY A 1 148 ? 8.011 14.718 -7.115 1.00 86.88 148 GLY A CA 1
ATOM 1023 C C . GLY A 1 148 ? 8.168 13.356 -6.445 1.00 86.88 148 GLY A C 1
ATOM 1024 O O . GLY A 1 148 ? 8.059 13.278 -5.227 1.00 86.88 148 GLY A O 1
ATOM 1025 N N . GLU A 1 149 ? 8.493 12.313 -7.208 1.00 82.81 149 GLU A N 1
ATOM 1026 C CA . GLU A 1 149 ? 8.728 10.956 -6.710 1.00 82.81 149 GLU A CA 1
ATOM 1027 C C . GLU A 1 149 ? 9.909 10.915 -5.739 1.00 82.81 149 GLU A C 1
ATOM 1029 O O . GLU A 1 149 ? 9.769 10.396 -4.634 1.00 82.81 149 GLU A O 1
ATOM 1034 N N . THR A 1 150 ? 11.036 11.548 -6.077 1.00 82.44 150 THR A N 1
ATOM 1035 C CA . THR A 1 150 ? 12.191 11.619 -5.168 1.00 82.44 150 THR A CA 1
ATOM 1036 C C . THR A 1 150 ? 11.842 12.311 -3.850 1.00 82.44 150 THR A C 1
ATOM 1038 O O . THR A 1 150 ? 12.206 11.827 -2.778 1.00 82.44 150 THR A O 1
ATOM 1041 N N . ILE A 1 151 ? 11.110 13.429 -3.902 1.00 87.62 151 ILE A N 1
ATOM 1042 C CA . ILE A 1 151 ? 10.673 14.139 -2.690 1.00 87.62 151 ILE A CA 1
ATOM 1043 C C . ILE A 1 151 ? 9.686 13.281 -1.889 1.00 87.62 151 ILE A C 1
ATOM 1045 O O . ILE A 1 151 ? 9.817 13.182 -0.669 1.00 87.62 151 ILE A O 1
ATOM 1049 N N . ALA A 1 152 ? 8.728 12.636 -2.560 1.00 83.88 152 ALA A N 1
ATOM 1050 C CA . ALA A 1 152 ? 7.754 11.754 -1.928 1.00 83.88 152 ALA A CA 1
ATOM 1051 C C . ALA A 1 152 ? 8.440 10.582 -1.215 1.00 83.88 152 ALA A C 1
ATOM 1053 O O . ALA A 1 152 ? 8.107 10.305 -0.066 1.00 83.88 152 ALA A O 1
ATOM 1054 N N . LEU A 1 153 ? 9.443 9.956 -1.840 1.00 79.31 153 LEU A N 1
ATOM 1055 C CA . LEU A 1 153 ? 10.248 8.896 -1.231 1.00 79.31 153 LEU A CA 1
ATOM 1056 C C . LEU A 1 153 ? 10.928 9.372 0.056 1.00 79.31 153 LEU A C 1
ATOM 1058 O O . LEU A 1 153 ? 10.810 8.704 1.080 1.00 79.31 153 LEU A O 1
ATOM 1062 N N . ILE A 1 154 ? 11.584 10.536 0.037 1.00 84.38 154 ILE A N 1
ATOM 1063 C CA . ILE A 1 154 ? 12.251 11.097 1.224 1.00 84.38 154 ILE A CA 1
ATOM 1064 C C . ILE A 1 154 ? 11.238 11.356 2.348 1.00 84.38 154 ILE A C 1
ATOM 1066 O O . ILE A 1 154 ? 11.441 10.912 3.479 1.00 84.38 154 ILE A O 1
ATOM 1070 N N . LEU A 1 155 ? 10.129 12.038 2.045 1.00 85.56 155 LEU A N 1
ATOM 1071 C CA . LEU A 1 155 ? 9.088 12.347 3.032 1.00 85.56 155 LEU A CA 1
ATOM 1072 C C . LEU A 1 155 ? 8.438 11.079 3.598 1.00 85.56 155 LEU A C 1
ATOM 1074 O O . LEU A 1 155 ? 8.158 11.012 4.794 1.00 85.56 155 LEU A O 1
ATOM 1078 N N . MET A 1 156 ? 8.246 10.056 2.766 1.00 75.62 156 MET A N 1
ATOM 1079 C CA . MET A 1 156 ? 7.680 8.775 3.179 1.00 75.62 156 MET A CA 1
ATOM 1080 C C . MET A 1 156 ? 8.624 8.001 4.109 1.00 75.62 156 MET A C 1
ATOM 1082 O O . MET A 1 156 ? 8.157 7.402 5.075 1.00 75.62 156 MET A O 1
ATOM 1086 N N . GLN A 1 157 ? 9.944 8.071 3.901 1.00 75.25 157 GLN A N 1
ATOM 1087 C CA . GLN A 1 157 ? 10.917 7.499 4.842 1.00 75.25 157 GLN A CA 1
ATOM 1088 C C . GLN A 1 157 ? 10.906 8.219 6.194 1.00 75.25 157 GLN A C 1
ATOM 1090 O O . GLN A 1 157 ? 10.954 7.566 7.236 1.00 75.25 157 GLN A O 1
ATOM 1095 N N . VAL A 1 158 ? 10.792 9.552 6.205 1.00 83.19 158 VAL A N 1
ATOM 1096 C CA . VAL A 1 158 ? 10.648 10.319 7.454 1.00 83.19 158 VAL A CA 1
ATOM 1097 C C . VAL A 1 158 ? 9.359 9.921 8.173 1.00 83.19 158 VAL A C 1
ATOM 1099 O O . VAL A 1 158 ? 9.393 9.634 9.367 1.00 83.19 158 VAL A O 1
ATOM 1102 N N . PHE A 1 159 ? 8.242 9.830 7.447 1.00 74.19 159 PHE A N 1
ATOM 1103 C CA . PHE A 1 159 ? 6.964 9.370 7.986 1.00 74.19 159 PHE A CA 1
ATOM 1104 C C . PHE A 1 159 ? 7.081 7.983 8.632 1.00 74.19 159 PHE A C 1
ATOM 1106 O O . PHE A 1 159 ? 6.739 7.824 9.804 1.00 74.19 159 PHE A O 1
ATOM 1113 N N . PHE A 1 160 ? 7.630 6.995 7.919 1.00 68.94 160 PHE A N 1
ATOM 1114 C CA . PHE A 1 160 ? 7.807 5.646 8.461 1.00 68.94 160 PHE A CA 1
ATOM 1115 C C . PHE A 1 160 ? 8.770 5.596 9.641 1.00 68.94 160 PHE A C 1
ATOM 1117 O O . PHE A 1 160 ? 8.530 4.849 10.587 1.00 68.94 160 PHE A O 1
ATOM 1124 N N . THR A 1 161 ? 9.817 6.417 9.624 1.00 75.25 161 THR A N 1
ATOM 1125 C CA . THR A 1 161 ? 10.761 6.528 10.739 1.00 75.25 161 THR A CA 1
ATOM 1126 C C . THR A 1 161 ? 10.067 7.062 11.989 1.00 75.25 161 THR A C 1
ATOM 1128 O O . THR A 1 161 ? 10.200 6.475 13.058 1.00 75.25 161 THR A O 1
ATOM 1131 N N . VAL A 1 162 ? 9.287 8.141 11.869 1.00 75.25 162 VAL A N 1
ATOM 1132 C CA . VAL A 1 162 ? 8.545 8.731 12.995 1.00 75.25 162 VAL A CA 1
ATOM 1133 C C . VAL A 1 162 ? 7.492 7.759 13.518 1.00 75.25 162 VAL A C 1
ATOM 1135 O O . VAL A 1 162 ? 7.407 7.538 14.724 1.00 75.25 162 VAL A O 1
ATOM 1138 N N . VAL A 1 163 ? 6.712 7.143 12.633 1.00 64.00 163 VAL A N 1
ATOM 1139 C CA . VAL A 1 163 ? 5.701 6.147 13.007 1.00 64.00 163 VAL A CA 1
ATOM 1140 C C . VAL A 1 163 ? 6.337 4.933 13.686 1.00 64.00 163 VAL A C 1
ATOM 1142 O O . VAL A 1 163 ? 5.835 4.476 14.709 1.00 64.00 163 VAL A O 1
ATOM 1145 N N . GLY A 1 164 ? 7.464 4.447 13.162 1.00 65.19 164 GLY A N 1
ATOM 1146 C CA . GLY A 1 164 ? 8.234 3.356 13.754 1.00 65.19 164 GLY A CA 1
ATOM 1147 C C . GLY A 1 164 ? 8.796 3.715 15.129 1.00 65.19 164 GLY A C 1
ATOM 1148 O O . GLY A 1 164 ? 8.659 2.928 16.057 1.00 65.19 164 GLY A O 1
ATOM 1149 N N . ALA A 1 165 ? 9.353 4.918 15.290 1.00 71.88 165 ALA A N 1
ATOM 1150 C CA . ALA A 1 165 ? 9.889 5.401 16.564 1.00 71.88 165 ALA A CA 1
ATOM 1151 C C . ALA A 1 165 ? 8.806 5.608 17.637 1.00 71.88 165 ALA A C 1
ATOM 1153 O O . ALA A 1 165 ? 9.066 5.398 18.819 1.00 71.88 165 ALA A O 1
ATOM 1154 N N . ASN A 1 166 ? 7.590 5.998 17.239 1.00 63.19 166 ASN A N 1
ATOM 1155 C CA . ASN A 1 166 ? 6.437 6.092 18.144 1.00 63.19 166 ASN A CA 1
ATOM 1156 C C . ASN A 1 166 ? 5.782 4.725 18.419 1.00 63.19 166 ASN A C 1
ATOM 1158 O O . ASN A 1 166 ? 4.997 4.589 19.358 1.00 63.19 166 ASN A O 1
ATOM 1162 N N . GLY A 1 167 ? 6.084 3.709 17.609 1.00 61.06 167 GLY A N 1
ATOM 1163 C CA . GLY A 1 167 ? 5.587 2.354 17.783 1.00 61.06 167 GLY A CA 1
ATOM 1164 C C . GLY A 1 167 ? 6.331 1.635 18.902 1.00 61.06 167 GLY A C 1
ATOM 1165 O O . GLY A 1 167 ? 7.502 1.292 18.772 1.00 61.06 167 GLY A O 1
ATOM 1166 N N . ASN A 1 168 ? 5.643 1.325 19.999 1.00 66.38 168 ASN A N 1
ATOM 1167 C CA . ASN A 1 168 ? 6.196 0.414 20.992 1.00 66.38 168 ASN A CA 1
ATOM 1168 C C . ASN A 1 168 ? 5.990 -1.034 20.512 1.00 66.38 168 ASN A C 1
ATOM 1170 O O . ASN A 1 168 ? 4.893 -1.580 20.611 1.00 66.38 168 ASN A O 1
ATOM 1174 N N . LEU A 1 169 ? 7.057 -1.649 19.987 1.00 64.69 169 LEU A N 1
ATOM 1175 C CA . LEU A 1 169 ? 7.065 -3.034 19.493 1.00 64.69 169 LEU A CA 1
ATOM 1176 C C . LEU A 1 169 ? 6.557 -4.031 20.544 1.00 64.69 169 LEU A C 1
ATOM 1178 O O . LEU A 1 169 ? 5.790 -4.941 20.224 1.00 64.69 169 LEU A O 1
ATOM 1182 N N . VAL A 1 170 ? 6.956 -3.838 21.803 1.00 67.50 170 VAL A N 1
ATOM 1183 C CA . VAL A 1 170 ? 6.521 -4.685 22.915 1.00 67.50 170 VAL A CA 1
ATOM 1184 C C . VAL A 1 170 ? 5.022 -4.518 23.125 1.00 67.50 170 VAL A C 1
ATOM 1186 O O . VAL A 1 170 ? 4.313 -5.512 23.228 1.00 67.50 170 VAL A O 1
ATOM 1189 N N . ASP A 1 171 ? 4.502 -3.293 23.094 1.00 64.19 171 ASP A N 1
ATOM 1190 C CA . ASP A 1 171 ? 3.066 -3.035 23.234 1.00 64.19 171 ASP A CA 1
ATOM 1191 C C . ASP A 1 171 ? 2.247 -3.543 22.039 1.00 64.19 171 ASP A C 1
ATOM 1193 O O . ASP A 1 171 ? 1.153 -4.068 22.232 1.00 64.19 171 ASP A O 1
ATOM 1197 N N . ALA A 1 172 ? 2.761 -3.450 20.812 1.00 63.09 172 ALA A N 1
ATOM 1198 C CA . ALA A 1 172 ? 2.070 -3.949 19.624 1.00 63.09 172 ALA A CA 1
ATOM 1199 C C . ALA A 1 172 ? 1.833 -5.468 19.707 1.00 63.09 172 ALA A C 1
ATOM 1201 O O . ALA A 1 172 ? 0.740 -5.948 19.401 1.00 63.09 172 ALA A O 1
ATOM 1202 N N . VAL A 1 173 ? 2.831 -6.216 20.192 1.00 66.19 173 VAL A N 1
ATOM 1203 C CA . VAL A 1 173 ? 2.747 -7.675 20.350 1.00 66.19 173 VAL A CA 1
ATOM 1204 C C . VAL A 1 173 ? 2.005 -8.073 21.631 1.00 66.19 173 VAL A C 1
ATOM 1206 O O . VAL A 1 173 ? 1.240 -9.033 21.615 1.00 66.19 173 VAL A O 1
ATOM 1209 N N . THR A 1 174 ? 2.183 -7.345 22.737 1.00 69.06 174 THR A N 1
ATOM 1210 C CA . THR A 1 174 ? 1.627 -7.735 24.049 1.00 69.06 174 THR A CA 1
ATOM 1211 C C . THR A 1 174 ? 0.241 -7.158 24.337 1.00 69.06 174 THR A C 1
ATOM 1213 O O . THR A 1 174 ? -0.588 -7.853 24.922 1.00 69.06 174 THR A O 1
ATOM 1216 N N . LYS A 1 175 ? -0.059 -5.924 23.910 1.00 63.66 175 LYS A N 1
ATOM 1217 C CA . LYS A 1 175 ? -1.347 -5.247 24.170 1.00 63.66 175 LYS A CA 1
ATOM 1218 C C . LYS A 1 175 ? -2.360 -5.443 23.045 1.00 63.66 175 LYS A C 1
ATOM 1220 O O . LYS A 1 175 ? -3.562 -5.438 23.302 1.00 63.66 175 LYS A O 1
ATOM 1225 N N . ALA A 1 176 ? -1.900 -5.670 21.814 1.00 69.94 176 ALA A N 1
ATOM 1226 C CA . ALA A 1 176 ? -2.761 -5.930 20.661 1.00 69.94 176 ALA A CA 1
ATOM 1227 C C . ALA A 1 176 ? -2.405 -7.227 19.896 1.00 69.94 176 ALA A C 1
ATOM 1229 O O . ALA A 1 176 ? -2.448 -7.228 18.662 1.00 69.94 176 ALA A O 1
ATOM 1230 N N . PRO A 1 177 ? -2.163 -8.374 20.574 1.00 82.62 177 PRO A N 1
ATOM 1231 C CA . PRO A 1 177 ? -1.757 -9.626 19.918 1.00 82.62 177 PRO A CA 1
ATOM 1232 C C . PRO A 1 177 ? -2.757 -10.071 18.849 1.00 82.62 177 PRO A C 1
ATOM 1234 O O . PRO A 1 177 ? -2.397 -10.665 17.837 1.00 82.62 177 PRO A O 1
ATOM 1237 N N . SER A 1 178 ? -4.035 -9.740 19.045 1.00 85.00 178 SER A N 1
ATOM 1238 C CA . SER A 1 178 ? -5.078 -10.082 18.086 1.00 85.00 178 SER A CA 1
ATOM 1239 C C . SER A 1 178 ? -5.055 -9.250 16.796 1.00 85.00 178 SER A C 1
ATOM 1241 O O . SER A 1 178 ? -5.570 -9.741 15.797 1.00 85.00 178 SER A O 1
ATOM 1243 N N . VAL A 1 179 ? -4.474 -8.041 16.796 1.00 85.88 179 VAL A N 1
ATOM 1244 C CA . VAL A 1 179 ? -4.255 -7.231 15.577 1.00 85.88 179 VAL A CA 1
ATOM 1245 C C . VAL A 1 179 ? -3.104 -7.826 14.783 1.00 85.88 179 VAL A C 1
ATOM 1247 O O . VAL A 1 179 ? -3.261 -8.102 13.599 1.00 85.88 179 VAL A O 1
ATOM 1250 N N . PHE A 1 180 ? -1.985 -8.110 15.456 1.00 86.75 180 PHE A N 1
ATOM 1251 C CA . PHE A 1 180 ? -0.831 -8.756 14.837 1.00 86.75 180 PHE A CA 1
ATOM 1252 C C . PHE A 1 180 ? -1.197 -10.116 14.227 1.00 86.75 180 PHE A C 1
ATOM 1254 O O . PHE A 1 180 ? -0.902 -10.374 13.064 1.00 86.75 180 PHE A O 1
ATOM 1261 N N . ALA A 1 181 ? -1.904 -10.967 14.979 1.00 89.12 181 ALA A N 1
ATOM 1262 C CA . ALA A 1 181 ? -2.364 -12.261 14.482 1.00 89.12 181 ALA A CA 1
ATOM 1263 C C . ALA A 1 181 ? -3.305 -12.116 13.277 1.00 89.12 181 ALA A C 1
ATOM 1265 O O . ALA A 1 181 ? -3.193 -12.876 12.319 1.00 89.12 181 ALA A O 1
ATOM 1266 N N . PHE A 1 182 ? -4.213 -11.134 13.300 1.00 90.44 182 PHE A N 1
ATOM 1267 C CA . PHE A 1 182 ? -5.106 -10.875 12.174 1.00 90.44 182 PHE A CA 1
ATOM 1268 C C . PHE A 1 182 ? -4.338 -10.420 10.926 1.00 90.44 182 PHE A C 1
ATOM 1270 O O . PHE A 1 182 ? -4.540 -10.993 9.859 1.00 90.44 182 PHE A O 1
ATOM 1277 N N . ALA A 1 183 ? -3.412 -9.469 11.070 1.00 91.00 183 ALA A N 1
ATOM 1278 C CA . ALA A 1 183 ? -2.541 -9.000 9.994 1.00 91.00 183 ALA A CA 1
ATOM 1279 C C . ALA A 1 183 ? -1.713 -10.145 9.382 1.00 91.00 183 ALA A C 1
ATOM 1281 O O . ALA A 1 183 ? -1.697 -10.328 8.163 1.00 91.00 183 ALA A O 1
ATOM 1282 N N . LEU A 1 184 ? -1.098 -10.979 10.230 1.00 91.56 184 LEU A N 1
ATOM 1283 C CA . LEU A 1 184 ? -0.331 -12.149 9.801 1.00 91.56 184 LEU A CA 1
ATOM 1284 C C . LEU A 1 184 ? -1.191 -13.138 9.008 1.00 91.56 184 LEU A C 1
ATOM 1286 O O . LEU A 1 184 ? -0.785 -13.599 7.941 1.00 91.56 184 LEU A O 1
ATOM 1290 N N . VAL A 1 185 ? -2.384 -13.463 9.512 1.00 94.19 185 VAL A N 1
ATOM 1291 C CA . VAL A 1 185 ? -3.323 -14.358 8.824 1.00 94.19 185 VAL A CA 1
ATOM 1292 C C . VAL A 1 185 ? -3.739 -13.759 7.483 1.00 94.19 185 VAL A C 1
ATOM 1294 O O . VAL A 1 185 ? -3.704 -14.459 6.474 1.00 94.19 185 VAL A O 1
ATOM 1297 N N . GLN A 1 186 ? -4.074 -12.469 7.445 1.00 94.00 186 GLN A N 1
ATOM 1298 C CA . GLN A 1 186 ? -4.504 -11.786 6.229 1.00 94.00 186 GLN A CA 1
ATOM 1299 C C . GLN A 1 186 ? -3.419 -11.820 5.146 1.00 94.00 186 GLN A C 1
ATOM 1301 O O . GLN A 1 186 ? -3.709 -12.223 4.019 1.00 94.00 186 GLN A O 1
ATOM 1306 N N . VAL A 1 187 ? -2.170 -11.466 5.474 1.00 93.50 187 VAL A N 1
ATOM 1307 C CA . VAL A 1 187 ? -1.079 -11.461 4.485 1.00 93.50 187 VAL A CA 1
ATOM 1308 C C . VAL A 1 187 ? -0.696 -12.879 4.045 1.00 93.50 187 VAL A C 1
ATOM 1310 O O . VAL A 1 187 ? -0.386 -13.110 2.877 1.00 93.50 187 VAL A O 1
ATOM 1313 N N . THR A 1 188 ? -0.768 -13.853 4.959 1.00 95.12 188 THR A N 1
ATOM 1314 C CA . THR A 1 188 ? -0.474 -15.260 4.652 1.00 95.12 188 THR A CA 1
ATOM 1315 C C . THR A 1 188 ? -1.519 -15.833 3.702 1.00 95.12 188 THR A C 1
ATOM 1317 O O . THR A 1 188 ? -1.168 -16.454 2.700 1.00 95.12 188 THR A O 1
ATOM 1320 N N . ILE A 1 189 ? -2.803 -15.588 3.981 1.00 96.62 189 ILE A N 1
ATOM 1321 C CA . ILE A 1 189 ? -3.909 -15.992 3.109 1.00 96.62 189 ILE A CA 1
ATOM 1322 C C . ILE A 1 189 ? -3.800 -15.284 1.758 1.00 96.62 189 ILE A C 1
ATOM 1324 O O . ILE A 1 189 ? -3.937 -15.943 0.731 1.00 96.62 189 ILE A O 1
ATOM 1328 N N . HIS A 1 190 ? -3.500 -13.981 1.737 1.00 95.44 190 HIS A N 1
ATOM 1329 C CA . HIS A 1 190 ? -3.260 -13.232 0.503 1.00 95.44 190 HIS A CA 1
ATOM 1330 C C . HIS A 1 190 ? -2.190 -13.910 -0.363 1.00 95.44 190 HIS A C 1
ATOM 1332 O O . HIS A 1 190 ? -2.469 -14.268 -1.508 1.00 95.44 190 HIS A O 1
ATOM 1338 N N . LEU A 1 191 ? -1.000 -14.160 0.192 1.00 95.75 191 LEU A N 1
ATOM 1339 C CA . LEU A 1 191 ? 0.097 -14.785 -0.546 1.00 95.75 191 LEU A CA 1
ATOM 1340 C C . LEU A 1 191 ? -0.268 -16.197 -1.021 1.00 95.75 191 LEU A C 1
ATOM 1342 O O . LEU A 1 191 ? -0.002 -16.555 -2.168 1.00 95.75 191 LEU A O 1
ATOM 1346 N N . ALA A 1 192 ? -0.903 -16.994 -0.159 1.00 96.31 192 ALA A N 1
ATOM 1347 C CA . ALA A 1 192 ? -1.336 -18.344 -0.499 1.00 96.31 192 ALA A CA 1
ATOM 1348 C C . ALA A 1 192 ? -2.338 -18.341 -1.660 1.00 96.31 192 ALA A C 1
ATOM 1350 O O . ALA A 1 192 ? -2.169 -19.108 -2.607 1.00 96.31 192 ALA A O 1
ATOM 1351 N N . ILE A 1 193 ? -3.339 -17.456 -1.624 1.00 96.25 193 ILE A N 1
ATOM 1352 C CA . ILE A 1 193 ? -4.343 -17.322 -2.684 1.00 96.25 193 ILE A CA 1
ATOM 1353 C C . ILE A 1 193 ? -3.689 -16.853 -3.982 1.00 96.25 193 ILE A C 1
ATOM 1355 O O . ILE A 1 193 ? -3.916 -17.478 -5.012 1.00 96.25 193 ILE A O 1
ATOM 1359 N N . VAL A 1 194 ? -2.855 -15.810 -3.952 1.00 95.38 194 VAL A N 1
ATOM 1360 C CA . VAL A 1 194 ? -2.202 -15.280 -5.162 1.00 95.38 194 VAL A CA 1
ATOM 1361 C C . VAL A 1 194 ? -1.340 -16.350 -5.832 1.00 95.38 194 VAL A C 1
ATOM 1363 O O . VAL A 1 194 ? -1.432 -16.550 -7.043 1.00 95.38 194 VAL A O 1
ATOM 1366 N N . LEU A 1 195 ? -0.546 -17.092 -5.056 1.00 95.25 195 LEU A N 1
ATOM 1367 C CA . LEU A 1 195 ? 0.300 -18.155 -5.595 1.00 95.25 195 LEU A CA 1
ATOM 1368 C C . LEU A 1 195 ? -0.510 -19.367 -6.070 1.00 95.25 195 LEU A C 1
ATOM 1370 O O . LEU A 1 195 ? -0.192 -19.930 -7.118 1.00 95.25 195 LEU A O 1
ATOM 1374 N N . ALA A 1 196 ? -1.540 -19.783 -5.328 1.00 95.38 196 ALA A N 1
ATOM 1375 C CA . ALA A 1 196 ? -2.366 -20.933 -5.687 1.00 95.38 196 ALA A CA 1
ATOM 1376 C C . ALA A 1 196 ? -3.237 -20.648 -6.916 1.00 95.38 196 ALA A C 1
ATOM 1378 O O . ALA A 1 196 ? -3.213 -21.426 -7.870 1.00 95.38 196 ALA A O 1
ATOM 1379 N N . ALA A 1 197 ? -3.952 -19.522 -6.923 1.00 95.06 197 ALA A N 1
ATOM 1380 C CA . ALA A 1 197 ? -4.776 -19.092 -8.047 1.00 95.06 197 ALA A CA 1
ATOM 1381 C C . ALA A 1 197 ? -3.912 -18.812 -9.278 1.00 95.06 197 ALA A C 1
ATOM 1383 O O . ALA A 1 197 ? -4.211 -19.309 -10.359 1.00 95.06 197 ALA A O 1
ATOM 1384 N N . GLY A 1 198 ? -2.786 -18.111 -9.109 1.00 94.31 198 GLY A N 1
ATOM 1385 C CA . GLY A 1 198 ? -1.856 -17.852 -10.201 1.00 94.31 198 GLY A CA 1
ATOM 1386 C C . GLY A 1 198 ? -1.293 -19.134 -10.810 1.00 94.31 198 GLY A C 1
ATOM 1387 O O . GLY A 1 198 ? -1.265 -19.275 -12.030 1.00 94.31 198 GLY A O 1
ATOM 1388 N N . LYS A 1 199 ? -0.937 -20.121 -9.978 1.00 93.06 199 LYS A N 1
ATOM 1389 C CA . LYS A 1 199 ? -0.512 -21.444 -10.453 1.00 93.06 199 LYS A CA 1
ATOM 1390 C C . LYS A 1 199 ? -1.635 -22.180 -11.189 1.00 93.06 199 LYS A C 1
ATOM 1392 O O . LYS A 1 199 ? -1.362 -22.793 -12.215 1.00 93.06 199 LYS A O 1
ATOM 1397 N N . LEU A 1 200 ? -2.869 -22.133 -10.682 1.00 95.75 200 LEU A N 1
ATOM 1398 C CA . LEU A 1 200 ? -4.028 -22.780 -11.310 1.00 95.75 200 LEU A CA 1
ATOM 1399 C C . LEU A 1 200 ? -4.365 -22.160 -12.674 1.00 95.75 200 LEU A C 1
ATOM 1401 O O . LEU A 1 200 ? -4.751 -22.875 -13.591 1.00 95.75 200 LEU A O 1
ATOM 1405 N N . MET A 1 201 ? -4.172 -20.849 -12.816 1.00 96.06 201 MET A N 1
ATOM 1406 C CA . MET A 1 201 ? -4.387 -20.105 -14.061 1.00 96.06 201 MET A CA 1
ATOM 1407 C C . MET A 1 201 ? -3.194 -20.174 -15.029 1.00 96.06 201 MET A C 1
ATOM 1409 O O . MET A 1 201 ? -3.263 -19.609 -16.116 1.00 96.06 201 MET A O 1
ATOM 1413 N N . GLY A 1 202 ? -2.103 -20.854 -14.658 1.00 93.50 202 GLY A N 1
ATOM 1414 C CA . GLY A 1 202 ? -0.911 -20.989 -15.499 1.00 93.50 202 GLY A CA 1
ATOM 1415 C C . GLY A 1 202 ? -0.032 -19.736 -15.571 1.00 93.50 202 GLY A C 1
ATOM 1416 O O . GLY A 1 202 ? 0.779 -19.618 -16.486 1.00 93.50 202 GLY A O 1
ATOM 1417 N N . PHE A 1 203 ? -0.165 -18.798 -14.629 1.00 94.25 203 PHE A N 1
ATOM 1418 C CA . PHE A 1 203 ? 0.663 -17.595 -14.591 1.00 94.25 203 PHE A CA 1
ATOM 1419 C C . PHE A 1 203 ? 2.092 -17.879 -14.123 1.00 94.25 203 PHE A C 1
ATOM 1421 O O . PHE A 1 203 ? 2.353 -18.706 -13.242 1.00 94.25 203 PHE A O 1
ATOM 1428 N N . GLU A 1 204 ? 3.035 -17.129 -14.691 1.00 93.38 204 GLU A N 1
ATOM 1429 C CA . GLU A 1 204 ? 4.436 -17.193 -14.302 1.00 93.38 204 GLU A CA 1
ATOM 1430 C C . GLU A 1 204 ? 4.670 -16.655 -12.887 1.00 93.38 204 GLU A C 1
ATOM 1432 O O . GLU A 1 204 ? 4.043 -15.701 -12.427 1.00 93.38 204 GLU A O 1
ATOM 1437 N N . ARG A 1 205 ? 5.659 -17.225 -12.189 1.00 93.75 205 ARG A N 1
ATOM 1438 C CA . ARG A 1 205 ? 5.965 -16.828 -10.807 1.00 93.75 205 ARG A CA 1
ATOM 1439 C C . ARG A 1 205 ? 6.511 -15.405 -10.681 1.00 93.75 205 ARG A C 1
ATOM 1441 O O . ARG A 1 205 ? 6.216 -14.757 -9.685 1.00 93.75 205 ARG A O 1
ATOM 1448 N N . LYS A 1 206 ? 7.296 -14.920 -11.654 1.00 94.69 206 LYS A N 1
ATOM 1449 C CA . LYS A 1 206 ? 7.886 -13.566 -11.628 1.00 94.69 206 LYS A CA 1
ATOM 1450 C C . LYS A 1 206 ? 6.813 -12.470 -11.499 1.00 94.69 206 LYS A C 1
ATOM 1452 O O . LYS A 1 206 ? 6.832 -11.765 -10.489 1.00 94.69 206 LYS A O 1
ATOM 1457 N N . PRO A 1 207 ? 5.850 -12.346 -12.437 1.00 95.06 207 PRO A N 1
ATOM 1458 C CA . PRO A 1 207 ? 4.810 -11.326 -12.345 1.00 95.06 207 PRO A CA 1
ATOM 1459 C C . PRO A 1 207 ? 3.885 -11.538 -11.144 1.00 95.06 207 PRO A C 1
ATOM 1461 O O . PRO A 1 207 ? 3.462 -10.553 -10.553 1.00 95.06 207 PRO A O 1
ATOM 1464 N N . LEU A 1 208 ? 3.623 -12.782 -10.718 1.00 96.31 208 LEU A N 1
ATOM 1465 C CA . LEU A 1 208 ? 2.830 -13.042 -9.509 1.00 96.31 208 LEU A CA 1
ATOM 1466 C C . LEU A 1 208 ? 3.489 -12.475 -8.249 1.00 96.31 208 LEU A C 1
ATOM 1468 O O . LEU A 1 208 ? 2.821 -11.816 -7.458 1.00 96.31 208 LEU A O 1
ATOM 1472 N N . LEU A 1 209 ? 4.791 -12.706 -8.062 1.00 96.81 209 LEU A N 1
ATOM 1473 C CA . LEU A 1 209 ? 5.518 -12.191 -6.901 1.00 96.81 209 LEU A CA 1
ATOM 1474 C C . LEU A 1 209 ? 5.602 -10.661 -6.929 1.00 96.81 209 LEU A C 1
ATOM 1476 O O . LEU A 1 209 ? 5.410 -10.036 -5.889 1.00 96.81 209 LEU A O 1
ATOM 1480 N N . ILE A 1 210 ? 5.817 -10.057 -8.104 1.00 96.62 210 ILE A N 1
ATOM 1481 C CA . ILE A 1 210 ? 5.805 -8.595 -8.257 1.00 96.62 210 ILE A CA 1
ATOM 1482 C C . ILE A 1 210 ? 4.415 -8.016 -7.990 1.00 96.62 210 ILE A C 1
ATOM 1484 O O . ILE A 1 210 ? 4.313 -7.045 -7.250 1.00 96.62 210 ILE A O 1
ATOM 1488 N N . ALA A 1 211 ? 3.346 -8.616 -8.515 1.00 94.81 211 ALA A N 1
ATOM 1489 C CA . ALA A 1 211 ? 1.977 -8.161 -8.276 1.00 94.81 211 ALA A CA 1
ATOM 1490 C C . ALA A 1 211 ? 1.583 -8.291 -6.795 1.00 94.81 211 ALA A C 1
ATOM 1492 O O . ALA A 1 211 ? 1.027 -7.360 -6.217 1.00 94.81 211 ALA A O 1
ATOM 1493 N N . SER A 1 212 ? 1.931 -9.413 -6.157 1.00 95.81 212 SER A N 1
ATOM 1494 C CA . SER A 1 212 ? 1.727 -9.628 -4.720 1.00 95.81 212 SER A CA 1
ATOM 1495 C C . SER A 1 212 ? 2.502 -8.590 -3.900 1.00 95.81 212 SER A C 1
ATOM 1497 O O . SER A 1 212 ? 1.982 -8.032 -2.933 1.00 95.81 212 SER A O 1
ATOM 1499 N N . ASN A 1 213 ? 3.753 -8.306 -4.272 1.00 94.62 213 ASN A N 1
ATOM 1500 C CA . ASN A 1 213 ? 4.568 -7.290 -3.610 1.00 94.62 213 ASN A CA 1
ATOM 1501 C C . ASN A 1 213 ? 3.979 -5.884 -3.798 1.00 94.62 213 ASN A C 1
ATOM 1503 O O . ASN A 1 213 ? 3.829 -5.156 -2.826 1.00 94.62 213 ASN A O 1
ATOM 1507 N N . ALA A 1 214 ? 3.547 -5.538 -5.011 1.00 93.69 214 ALA A N 1
ATOM 1508 C CA . ALA A 1 214 ? 2.906 -4.261 -5.311 1.00 93.69 214 ALA A CA 1
ATOM 1509 C C . ALA A 1 214 ? 1.626 -4.032 -4.493 1.00 93.69 214 ALA A C 1
ATOM 1511 O O . ALA A 1 214 ? 1.355 -2.908 -4.084 1.00 93.69 214 ALA A O 1
ATOM 1512 N N . ASN A 1 215 ? 0.866 -5.092 -4.219 1.00 92.69 215 ASN A N 1
ATOM 1513 C CA . ASN A 1 215 ? -0.374 -5.019 -3.452 1.00 92.69 215 ASN A CA 1
ATOM 1514 C C . ASN A 1 215 ? -0.139 -4.758 -1.950 1.00 92.69 215 ASN A C 1
ATOM 1516 O O . ASN A 1 215 ? -0.850 -3.970 -1.332 1.00 92.69 215 ASN A O 1
ATOM 1520 N N . VAL A 1 216 ? 0.871 -5.407 -1.359 1.00 91.44 216 VAL A N 1
ATOM 1521 C CA . VAL A 1 216 ? 1.189 -5.265 0.076 1.00 91.44 216 VAL A CA 1
ATOM 1522 C C . VAL A 1 216 ? 2.099 -4.065 0.340 1.00 91.44 216 VAL A C 1
ATOM 1524 O O . VAL A 1 216 ? 1.867 -3.291 1.261 1.00 91.44 216 VAL A O 1
ATOM 1527 N N . GLY A 1 217 ? 3.150 -3.906 -0.461 1.00 86.19 217 GLY A N 1
ATOM 1528 C CA . GLY A 1 217 ? 4.196 -2.911 -0.253 1.00 86.19 217 GLY A CA 1
ATOM 1529 C C . GLY A 1 217 ? 4.124 -1.690 -1.164 1.00 86.19 217 GLY A C 1
ATOM 1530 O O . GLY A 1 217 ? 4.912 -0.761 -0.981 1.00 86.19 217 GLY A O 1
ATOM 1531 N N . GLY A 1 218 ? 3.234 -1.668 -2.155 1.00 89.31 218 GLY A N 1
ATOM 1532 C CA . GLY A 1 218 ? 3.085 -0.541 -3.070 1.00 89.31 218 GLY A CA 1
ATOM 1533 C C . GLY A 1 218 ? 4.137 -0.466 -4.193 1.00 89.31 218 GLY A C 1
ATOM 1534 O O . GLY A 1 218 ? 4.949 -1.375 -4.387 1.00 89.31 218 GLY A O 1
ATOM 1535 N N . PRO A 1 219 ? 4.135 0.638 -4.962 1.00 87.44 219 PRO A N 1
ATOM 1536 C CA . PRO A 1 219 ? 4.930 0.785 -6.183 1.00 87.44 219 PRO A CA 1
ATOM 1537 C C . PRO A 1 219 ? 6.442 0.758 -5.928 1.00 87.44 219 PRO A C 1
ATOM 1539 O O . PRO A 1 219 ? 7.198 0.200 -6.719 1.00 87.44 219 PRO A O 1
ATOM 1542 N N . THR A 1 220 ? 6.886 1.324 -4.806 1.00 85.38 220 THR A N 1
ATOM 1543 C CA . THR A 1 220 ? 8.307 1.498 -4.476 1.00 85.38 220 THR A CA 1
ATOM 1544 C C . THR A 1 220 ? 8.990 0.167 -4.173 1.00 85.38 220 THR A C 1
ATOM 1546 O O . THR A 1 220 ? 10.084 -0.105 -4.663 1.00 85.38 220 THR A O 1
ATOM 1549 N N . THR A 1 221 ? 8.328 -0.701 -3.409 1.00 89.00 221 THR A N 1
ATOM 1550 C CA . THR A 1 221 ? 8.840 -2.031 -3.051 1.00 89.00 221 THR A CA 1
ATOM 1551 C C . THR A 1 221 ? 8.775 -3.000 -4.229 1.00 89.00 221 THR A C 1
ATOM 1553 O O . THR A 1 221 ? 9.692 -3.807 -4.401 1.00 89.00 221 THR A O 1
ATOM 1556 N N . ALA A 1 222 ? 7.743 -2.897 -5.075 1.00 90.75 222 ALA A N 1
ATOM 1557 C CA . ALA A 1 222 ? 7.632 -3.658 -6.316 1.00 90.75 222 ALA A CA 1
ATOM 1558 C C . ALA A 1 222 ? 8.773 -3.322 -7.284 1.00 90.75 222 ALA A C 1
ATOM 1560 O O . ALA A 1 222 ? 9.459 -4.231 -7.756 1.00 90.75 222 ALA A O 1
ATOM 1561 N N . ALA A 1 223 ? 9.028 -2.028 -7.508 1.00 88.38 223 ALA A N 1
ATOM 1562 C CA . ALA A 1 223 ? 10.155 -1.558 -8.307 1.00 88.38 223 ALA A CA 1
ATOM 1563 C C . ALA A 1 223 ? 11.491 -2.030 -7.720 1.00 88.38 223 ALA A C 1
ATOM 1565 O O . ALA A 1 223 ? 12.306 -2.609 -8.435 1.00 88.38 223 ALA A O 1
ATOM 1566 N N . ALA A 1 224 ? 11.691 -1.866 -6.408 1.00 85.75 224 ALA A N 1
ATOM 1567 C CA . ALA A 1 224 ? 12.913 -2.295 -5.733 1.00 85.75 224 ALA A CA 1
ATOM 1568 C C . ALA A 1 224 ? 13.174 -3.799 -5.899 1.00 85.75 224 ALA A C 1
ATOM 1570 O O . ALA A 1 224 ? 14.303 -4.201 -6.175 1.00 85.75 224 ALA A O 1
ATOM 1571 N N . MET A 1 225 ? 12.140 -4.638 -5.778 1.00 92.31 225 MET A N 1
ATOM 1572 C CA . MET A 1 225 ? 12.269 -6.080 -5.979 1.00 92.31 225 MET A CA 1
ATOM 1573 C C . MET A 1 225 ? 12.579 -6.433 -7.433 1.00 92.31 225 MET A C 1
ATOM 1575 O O . MET A 1 225 ? 13.473 -7.244 -7.670 1.00 92.31 225 MET A O 1
ATOM 1579 N N . ALA A 1 226 ? 11.871 -5.833 -8.394 1.00 92.69 226 ALA A N 1
ATOM 1580 C CA . ALA A 1 226 ? 12.114 -6.055 -9.817 1.00 92.69 226 ALA A CA 1
ATOM 1581 C C . ALA A 1 226 ? 13.561 -5.691 -10.190 1.00 92.69 226 ALA A C 1
ATOM 1583 O O . ALA A 1 226 ? 14.259 -6.503 -10.798 1.00 92.69 226 ALA A O 1
ATOM 1584 N N . THR A 1 227 ? 14.053 -4.543 -9.721 1.00 88.31 227 THR A N 1
ATOM 1585 C CA . THR A 1 227 ? 15.447 -4.117 -9.894 1.00 88.31 227 THR A CA 1
ATOM 1586 C C . THR A 1 227 ? 16.423 -5.085 -9.224 1.00 88.31 227 THR A C 1
ATOM 1588 O O . THR A 1 227 ? 17.334 -5.589 -9.877 1.00 88.31 227 THR A O 1
ATOM 1591 N N . ALA A 1 228 ? 16.217 -5.422 -7.945 1.00 87.81 228 ALA A N 1
ATOM 1592 C CA . ALA A 1 228 ? 17.107 -6.314 -7.195 1.00 87.81 228 ALA A CA 1
ATOM 1593 C C . ALA A 1 228 ? 17.184 -7.732 -7.787 1.00 87.81 228 ALA A C 1
ATOM 1595 O O . ALA A 1 228 ? 18.193 -8.421 -7.640 1.00 87.81 228 ALA A O 1
ATOM 1596 N N . LYS A 1 229 ? 16.117 -8.187 -8.451 1.00 93.81 229 LYS A N 1
ATOM 1597 C CA . LYS A 1 229 ? 16.047 -9.496 -9.107 1.00 93.81 229 LYS A CA 1
ATOM 1598 C C . LYS A 1 229 ? 16.461 -9.481 -10.580 1.00 93.81 229 LYS A C 1
ATOM 1600 O O . LYS A 1 229 ? 16.540 -10.560 -11.170 1.00 93.81 229 LYS A O 1
ATOM 1605 N N . GLY A 1 230 ? 16.742 -8.313 -11.159 1.00 92.06 230 GLY A N 1
ATOM 1606 C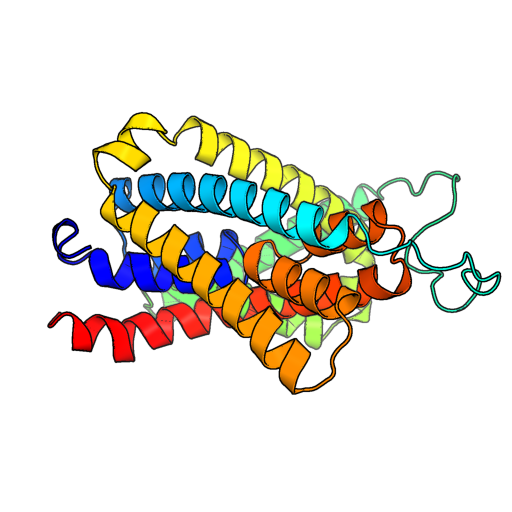 CA . GLY A 1 230 ? 17.051 -8.174 -12.582 1.00 92.06 230 GLY A CA 1
ATOM 1607 C C . GLY A 1 230 ? 15.865 -8.538 -13.478 1.00 92.06 230 GLY A C 1
ATOM 1608 O O . GLY A 1 230 ? 16.041 -9.236 -14.472 1.00 92.06 230 GLY A O 1
ATOM 1609 N N . TRP A 1 231 ? 14.651 -8.152 -13.083 1.00 95.69 231 TRP A N 1
ATOM 1610 C CA . TRP A 1 231 ? 13.417 -8.305 -13.861 1.00 95.69 231 TRP A CA 1
ATOM 1611 C C . TRP A 1 231 ? 12.986 -6.933 -14.390 1.00 95.69 231 TRP A C 1
ATOM 1613 O O . TRP A 1 231 ? 11.962 -6.391 -13.968 1.00 95.69 231 TRP A O 1
ATOM 1623 N N . SER A 1 232 ? 13.817 -6.333 -15.249 1.00 91.50 232 SER A N 1
ATOM 1624 C CA . SER A 1 232 ? 13.635 -4.957 -15.728 1.00 91.50 232 SER A CA 1
ATOM 1625 C C . SER A 1 232 ? 12.292 -4.769 -16.433 1.00 91.50 232 SER A C 1
ATOM 1627 O O . SER A 1 232 ? 11.638 -3.740 -16.238 1.00 91.50 232 SER A O 1
ATOM 1629 N N . SER A 1 233 ? 11.806 -5.802 -17.131 1.00 94.56 233 SER A N 1
ATOM 1630 C CA . SER A 1 233 ? 10.498 -5.794 -17.795 1.00 94.56 233 SER A CA 1
ATOM 1631 C C . SER A 1 233 ? 9.314 -5.585 -16.835 1.00 94.56 233 SER A C 1
ATOM 1633 O O . SER A 1 233 ? 8.256 -5.108 -17.248 1.00 94.56 233 SER A O 1
ATOM 1635 N N . LEU A 1 234 ? 9.485 -5.894 -15.543 1.00 93.81 234 LEU A N 1
ATOM 1636 C CA . LEU A 1 234 ? 8.433 -5.849 -14.524 1.00 93.81 234 LEU A CA 1
ATOM 1637 C C . LEU A 1 234 ? 8.469 -4.598 -13.638 1.00 93.81 234 LEU A C 1
ATOM 1639 O O . LEU A 1 234 ? 7.555 -4.423 -12.831 1.00 93.81 234 LEU A O 1
ATOM 1643 N N . ILE A 1 235 ? 9.457 -3.707 -13.791 1.00 88.94 235 ILE A N 1
ATOM 1644 C CA . ILE A 1 235 ? 9.557 -2.475 -12.987 1.00 88.94 235 ILE A CA 1
ATOM 1645 C C . ILE A 1 235 ? 8.327 -1.592 -13.216 1.00 88.94 235 ILE A C 1
ATOM 1647 O O . ILE A 1 235 ? 7.585 -1.296 -12.279 1.00 88.94 235 ILE A O 1
ATOM 1651 N N . VAL A 1 236 ? 8.077 -1.207 -14.471 1.00 89.75 236 VAL A N 1
ATOM 1652 C CA . VAL A 1 236 ? 6.948 -0.331 -14.821 1.00 89.75 236 VAL A CA 1
ATOM 1653 C C . VAL A 1 236 ? 5.602 -1.004 -14.516 1.00 89.75 236 VAL A C 1
ATOM 1655 O O . VAL A 1 236 ? 4.791 -0.380 -13.828 1.00 89.75 236 VAL A O 1
ATOM 1658 N N . PRO A 1 237 ? 5.346 -2.268 -14.921 1.00 93.12 237 PRO A N 1
ATOM 1659 C CA . PRO A 1 237 ? 4.126 -2.970 -14.523 1.00 93.12 237 PRO A CA 1
ATOM 1660 C C . PRO A 1 237 ? 3.911 -3.025 -13.005 1.00 93.12 237 PRO A C 1
ATOM 1662 O O . PRO A 1 237 ? 2.802 -2.769 -12.541 1.00 93.12 237 PRO A O 1
ATOM 1665 N N . GLY A 1 238 ? 4.957 -3.305 -12.220 1.00 92.81 238 GLY A N 1
ATOM 1666 C CA . GLY A 1 238 ? 4.877 -3.352 -10.758 1.00 92.81 238 GLY A CA 1
ATOM 1667 C C . GLY A 1 238 ? 4.496 -2.005 -10.142 1.00 92.81 238 GLY A C 1
ATOM 1668 O O . GLY A 1 238 ? 3.619 -1.951 -9.278 1.00 92.81 238 GLY A O 1
ATOM 1669 N N . ILE A 1 239 ? 5.089 -0.912 -10.633 1.00 89.75 239 ILE A N 1
ATOM 1670 C CA . ILE A 1 239 ? 4.736 0.454 -10.219 1.00 89.75 239 ILE A CA 1
ATOM 1671 C C . ILE A 1 239 ? 3.266 0.742 -10.532 1.00 89.75 239 ILE A C 1
ATOM 1673 O O . ILE A 1 239 ? 2.539 1.221 -9.664 1.00 89.75 239 ILE A O 1
ATOM 1677 N N . LEU A 1 240 ? 2.804 0.426 -11.744 1.00 91.06 240 LEU A N 1
ATOM 1678 C CA . LEU A 1 240 ? 1.425 0.693 -12.159 1.00 91.06 240 LEU A CA 1
ATOM 1679 C C . LEU A 1 240 ? 0.407 -0.079 -11.314 1.00 91.06 240 LEU A C 1
ATOM 1681 O O . LEU A 1 240 ? -0.580 0.509 -10.872 1.00 91.06 240 LEU A O 1
ATOM 1685 N N . VAL A 1 241 ? 0.660 -1.362 -11.037 1.00 94.69 241 VAL A N 1
ATOM 1686 C CA . VAL A 1 241 ? -0.199 -2.176 -10.163 1.00 94.69 241 VAL A CA 1
ATOM 1687 C C . VAL A 1 241 ? -0.231 -1.602 -8.745 1.00 94.69 241 VAL A C 1
ATOM 1689 O O . VAL A 1 241 ? -1.310 -1.457 -8.172 1.00 94.69 241 VAL A O 1
ATOM 1692 N N . GLY A 1 242 ? 0.920 -1.207 -8.194 1.00 92.31 242 GLY A N 1
ATOM 1693 C CA . GLY A 1 242 ? 0.994 -0.609 -6.859 1.00 92.31 242 GLY A CA 1
ATOM 1694 C C . GLY A 1 242 ? 0.267 0.737 -6.770 1.00 92.31 242 GLY A C 1
ATOM 1695 O O . GLY A 1 242 ? -0.472 0.985 -5.819 1.00 92.31 242 GLY A O 1
ATOM 1696 N N . MET A 1 243 ? 0.418 1.595 -7.782 1.00 90.31 243 MET A N 1
ATOM 1697 C CA . MET A 1 243 ? -0.288 2.880 -7.871 1.00 90.31 243 MET A CA 1
ATOM 1698 C C . MET A 1 243 ? -1.801 2.701 -8.027 1.00 90.31 243 MET A C 1
ATOM 1700 O O . MET A 1 243 ? -2.580 3.450 -7.432 1.00 90.31 243 MET A O 1
ATOM 1704 N N . PHE A 1 244 ? -2.229 1.697 -8.795 1.00 93.94 244 PHE A N 1
ATOM 1705 C CA . PHE A 1 244 ? -3.639 1.340 -8.908 1.00 93.94 244 PHE A CA 1
ATOM 1706 C C . PHE A 1 244 ? -4.205 0.905 -7.552 1.00 93.94 244 PHE A C 1
ATOM 1708 O O . PHE A 1 244 ? -5.232 1.435 -7.128 1.00 93.94 244 PHE A O 1
ATOM 1715 N N . GLY A 1 245 ? -3.491 0.031 -6.836 1.00 94.44 245 GLY A N 1
ATOM 1716 C CA . GLY A 1 245 ? -3.833 -0.380 -5.475 1.00 94.44 245 GLY A CA 1
ATOM 1717 C C . GLY A 1 245 ? -3.986 0.811 -4.529 1.00 94.44 245 GLY A C 1
ATOM 1718 O O . GLY A 1 245 ? -5.028 0.958 -3.887 1.00 94.44 245 GLY A O 1
ATOM 1719 N N . ILE A 1 246 ? -3.010 1.729 -4.523 1.00 90.81 246 ILE A N 1
ATOM 1720 C CA . ILE A 1 246 ? -3.067 2.962 -3.720 1.00 90.81 246 ILE A CA 1
ATOM 1721 C C . ILE A 1 246 ? -4.331 3.776 -4.015 1.00 90.81 246 ILE A C 1
ATOM 1723 O O . ILE A 1 246 ? -4.955 4.301 -3.096 1.00 90.81 246 ILE A O 1
ATOM 1727 N N . SER A 1 247 ? -4.709 3.870 -5.288 1.00 92.44 247 SER A N 1
ATOM 1728 C CA . SER A 1 247 ? -5.810 4.719 -5.748 1.00 92.44 247 SER A CA 1
ATOM 1729 C C . SER A 1 247 ? -7.186 4.216 -5.308 1.00 92.44 247 SER A C 1
ATOM 1731 O O . SER A 1 247 ? -8.098 5.021 -5.123 1.00 92.44 247 SER A O 1
ATOM 1733 N N . ILE A 1 248 ? -7.355 2.900 -5.138 1.00 95.19 248 ILE A N 1
ATOM 1734 C CA . ILE A 1 248 ? -8.657 2.289 -4.822 1.00 95.19 248 ILE A CA 1
ATOM 1735 C C . ILE A 1 248 ? -8.783 1.849 -3.361 1.00 95.19 248 ILE A C 1
ATOM 1737 O O . ILE A 1 248 ? -9.892 1.837 -2.822 1.00 95.19 248 ILE A O 1
ATOM 1741 N N . ALA A 1 249 ? -7.673 1.493 -2.709 1.00 95.75 249 ALA A N 1
ATOM 1742 C CA . ALA A 1 249 ? -7.672 0.802 -1.423 1.00 95.75 249 ALA A CA 1
ATOM 1743 C C . ALA A 1 249 ? -8.403 1.574 -0.321 1.00 95.75 249 ALA A C 1
ATOM 1745 O O . ALA A 1 249 ? -9.179 0.973 0.418 1.00 95.75 249 ALA A O 1
ATOM 1746 N N . THR A 1 250 ? -8.217 2.895 -0.239 1.00 94.12 250 THR A N 1
ATOM 1747 C CA . THR A 1 250 ? -8.914 3.738 0.746 1.00 94.12 250 THR A CA 1
ATOM 1748 C C . THR A 1 250 ? -10.434 3.625 0.603 1.00 94.12 250 THR A C 1
ATOM 1750 O O . THR A 1 250 ? -11.134 3.377 1.583 1.00 94.12 250 THR A O 1
ATOM 1753 N N . PHE A 1 251 ? -10.960 3.753 -0.618 1.00 94.56 251 PHE A N 1
ATOM 1754 C CA . PHE A 1 251 ? -12.404 3.712 -0.867 1.00 94.56 251 PHE A CA 1
ATOM 1755 C C . PHE A 1 251 ? -12.982 2.321 -0.624 1.00 94.56 251 PHE A C 1
ATOM 1757 O O . PHE A 1 251 ? -14.023 2.186 0.020 1.00 94.56 251 PHE A O 1
ATOM 1764 N N . VAL A 1 252 ? -12.286 1.286 -1.101 1.00 96.06 252 VAL A N 1
ATOM 1765 C CA . VAL A 1 252 ? -12.691 -0.107 -0.892 1.00 96.06 252 VAL A CA 1
ATOM 1766 C C . VAL A 1 252 ? -12.664 -0.448 0.598 1.00 96.06 252 VAL A C 1
ATOM 1768 O O . VAL A 1 252 ? -13.616 -1.041 1.095 1.00 96.06 252 VAL A O 1
ATOM 1771 N N . GLY A 1 253 ? -11.628 -0.035 1.329 1.00 95.50 253 GLY A N 1
ATOM 1772 C CA . GLY A 1 253 ? -11.491 -0.275 2.763 1.00 95.50 253 GLY A CA 1
ATOM 1773 C C . GLY A 1 253 ? -12.571 0.426 3.585 1.00 95.50 253 GLY A C 1
ATOM 1774 O O . GLY A 1 253 ? -13.227 -0.221 4.399 1.00 95.50 253 GLY A O 1
ATOM 1775 N N . ILE A 1 254 ? -12.833 1.714 3.332 1.00 93.94 254 ILE A N 1
ATOM 1776 C CA . ILE A 1 254 ? -13.922 2.450 3.998 1.00 93.94 254 ILE A CA 1
ATOM 1777 C C . ILE A 1 254 ? -15.275 1.811 3.675 1.00 93.94 254 ILE A C 1
ATOM 1779 O O . ILE A 1 254 ? -16.057 1.537 4.585 1.00 93.94 254 ILE A O 1
ATOM 1783 N N . GLY A 1 255 ? -15.548 1.537 2.396 1.00 94.25 255 GLY A N 1
ATOM 1784 C CA . GLY A 1 255 ? -16.803 0.930 1.961 1.00 94.25 255 GLY A CA 1
ATOM 1785 C C . GLY A 1 255 ? -17.023 -0.441 2.598 1.00 94.25 255 GLY A C 1
ATOM 1786 O O . GLY A 1 255 ? -18.051 -0.682 3.228 1.00 94.25 255 GLY A O 1
ATOM 1787 N N . PHE A 1 256 ? -16.038 -1.332 2.507 1.00 94.88 256 PHE A N 1
ATOM 1788 C CA . PHE A 1 256 ? -16.123 -2.663 3.101 1.00 94.88 256 PHE A CA 1
ATOM 1789 C C . PHE A 1 256 ? -16.239 -2.601 4.632 1.00 94.88 256 PHE A C 1
ATOM 1791 O O . PHE A 1 256 ? -17.049 -3.316 5.225 1.00 94.88 256 PHE A O 1
ATOM 1798 N N . GLY A 1 257 ? -15.503 -1.690 5.273 1.00 94.06 257 GLY A N 1
ATOM 1799 C CA . GLY A 1 257 ? -15.612 -1.411 6.702 1.00 94.06 257 GLY A CA 1
ATOM 1800 C C . GLY A 1 257 ? -17.036 -1.040 7.112 1.00 94.06 257 GLY A C 1
ATOM 1801 O O . GLY A 1 257 ? -17.624 -1.690 7.974 1.00 94.06 257 GLY A O 1
ATOM 1802 N N . MET A 1 258 ? -17.612 -0.036 6.453 1.00 91.44 258 MET A N 1
ATOM 1803 C CA . MET A 1 258 ? -18.925 0.519 6.788 1.00 91.44 258 MET A CA 1
ATOM 1804 C C . MET A 1 258 ? -20.090 -0.413 6.444 1.00 91.44 258 MET A C 1
ATOM 1806 O O . MET A 1 258 ? -21.041 -0.522 7.220 1.00 91.44 258 MET A O 1
ATOM 1810 N N . PHE A 1 259 ? -20.045 -1.076 5.287 1.00 92.88 259 PHE A N 1
ATOM 1811 C CA . PHE A 1 259 ? -21.179 -1.854 4.783 1.00 92.88 259 PHE A CA 1
ATOM 1812 C C . PHE A 1 259 ? -21.142 -3.329 5.182 1.00 92.88 259 PHE A C 1
ATOM 1814 O O . PHE A 1 259 ? -22.202 -3.953 5.253 1.00 92.88 259 PHE A O 1
ATOM 1821 N N . VAL A 1 260 ? -19.958 -3.885 5.456 1.00 93.75 260 VAL A N 1
ATOM 1822 C CA . VAL A 1 260 ? -19.780 -5.317 5.739 1.00 93.75 260 VAL A CA 1
ATOM 1823 C C . VAL A 1 260 ? -19.274 -5.532 7.159 1.00 93.75 260 VAL A C 1
ATOM 1825 O O . VAL A 1 260 ? -19.996 -6.095 7.983 1.00 93.75 260 VAL A O 1
ATOM 1828 N N . LEU A 1 261 ? -18.066 -5.061 7.480 1.00 92.00 261 LEU A N 1
ATOM 1829 C CA . LEU A 1 261 ? -17.417 -5.395 8.755 1.00 92.00 261 LEU A CA 1
ATOM 1830 C C . LEU A 1 261 ? -18.177 -4.840 9.960 1.00 92.00 261 LEU A C 1
ATOM 1832 O O . LEU A 1 261 ? -18.400 -5.564 10.930 1.00 92.00 261 LEU A O 1
ATOM 1836 N N . ARG A 1 262 ? -18.643 -3.593 9.874 1.00 90.69 262 ARG A N 1
ATOM 1837 C CA . ARG A 1 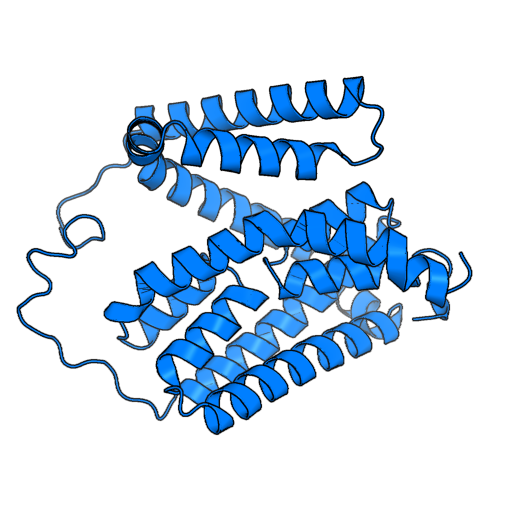262 ? -19.453 -2.957 10.914 1.00 90.69 262 ARG A CA 1
ATOM 1838 C C . ARG A 1 262 ? -20.714 -3.770 11.242 1.00 90.69 262 ARG A C 1
ATOM 1840 O O . ARG A 1 262 ? -20.989 -4.031 12.411 1.00 90.69 262 ARG A O 1
ATOM 1847 N N . ARG A 1 263 ? -21.427 -4.246 10.214 1.00 89.44 263 ARG A N 1
ATOM 1848 C CA . ARG A 1 263 ? -22.648 -5.056 10.376 1.00 89.44 263 ARG A CA 1
ATOM 1849 C C . ARG A 1 263 ? -22.363 -6.426 10.988 1.00 89.44 263 ARG A C 1
ATOM 1851 O O . ARG A 1 263 ? -23.098 -6.854 11.870 1.00 89.44 263 ARG A O 1
ATOM 1858 N N . ILE A 1 264 ? -21.292 -7.095 10.554 1.00 85.88 264 ILE A N 1
ATOM 1859 C CA . ILE A 1 264 ? -20.877 -8.401 11.098 1.00 85.88 264 ILE A CA 1
ATOM 1860 C C . ILE A 1 264 ? -20.505 -8.287 12.582 1.00 85.88 264 ILE A C 1
ATOM 1862 O O . ILE A 1 264 ? -20.782 -9.194 13.365 1.00 85.88 264 ILE A O 1
ATOM 1866 N N . CYS A 1 265 ? -19.891 -7.173 12.984 1.00 81.25 265 CYS A N 1
ATOM 1867 C CA . CYS A 1 265 ? -19.499 -6.928 14.368 1.00 81.25 265 CYS A CA 1
ATOM 1868 C C . CYS A 1 265 ? -20.634 -6.404 15.267 1.00 81.25 265 CYS A C 1
ATOM 1870 O O . CYS A 1 265 ? -20.408 -6.266 16.468 1.00 81.25 265 CYS A O 1
ATOM 1872 N N . GLY A 1 266 ? -21.834 -6.156 14.726 1.00 65.94 266 GLY A N 1
ATOM 1873 C CA . GLY A 1 266 ? -22.998 -5.696 15.492 1.00 65.94 266 GLY A CA 1
ATOM 1874 C C . GLY A 1 266 ? -22.892 -4.251 15.998 1.00 65.94 266 GLY A C 1
ATOM 1875 O O . GLY A 1 266 ? -23.368 -3.969 17.096 1.00 65.94 266 GLY A O 1
ATOM 1876 N N . ALA A 1 267 ? -22.239 -3.365 15.232 1.00 58.88 267 ALA A N 1
ATOM 1877 C CA . ALA A 1 267 ? -21.976 -1.957 15.569 1.00 58.88 267 ALA A CA 1
ATOM 1878 C C . ALA A 1 267 ? -22.659 -0.951 14.620 1.00 58.88 267 ALA A C 1
ATOM 1880 O O . ALA A 1 267 ? -22.976 -1.312 13.468 1.00 58.88 267 ALA A O 1
#

Sequence (267 aa):
MKSLGQDSWKIAAALMGSYIGGAVNYVAISEALGVSPSVLAAGVAADNIISALYFMTVFSLAAKIPAEPKTAQEGEAGSNGGESEGGRRMSVLHGGAAVALSFVICKAGSAISSQLGIQGGTLPCVTALVVALATAFPRLLGKLAPSGETIALILMQVFFTVVGANGNLVDAVTKAPSVFAFALVQVTIHLAIVLAAGKLMGFERKPLLIASNANVGGPTTAAAMATAKGWSSLIVPGILVGMFGISIATFVGIGFGMFVLRRICGA

InterPro domains:
  IPR008537 Protein of unknown function DUF819 [PF05684] (4-262)
  IPR008537 Protein of unknown function DUF819 [PTHR34289] (1-263)